Protein AF-A0A286D9I1-F1 (afdb_monomer_lite)

Sequence (236 aa):
MKTKLLLPTVLATSLLTAALSATAQDVAADGSANAAAEAFAEASAPTEQLAARYADLMGSTEAATALIQRLRSNAEDGAAMGYGEIDNALALTRSAIESGAATSADAALDTVLQLRSDGMGWGQVAQELGVSLGDAVSTAHGVGTAAQAGGNADATLSLAGQTGVGTVAAGSVGAGTAASVGVRAGADRNAGANVNTRVDARIDAGLRGSVPDRPAGLSAPQLPQRLPLLSRPGRP

Radius of gyration: 29.61 Å; chains: 1; bounding box: 66×89×62 Å

Foldseek 3Di:
DDDDDDDDDDDDDDDDDDDDPPDPPPDDPPCPVVVVVVVVVVVVVLLQLQLLLCQVQQVGSVSSSVVLVCQQPVPPPDHRDDSVRVLLLQLQLVVLVVVVVDVGSVRSSVQLVVVVVVVDDSCVSCVVSVHGSVCSSVVSVVSSVVVVVVVVVVVPPPPDPDDDDDDDDPDDDDDDDDPDDDDPPPDDPDDDDPPDDDDPPPPPPPDPDPDPPDPPDPDDPPDPPDDPPDPDDDDD

Secondary structure (DSSP, 8-state):
-----PPP--------------------TTSHHHHHHHHHHHHHHHHHHHHHHHHHHHSSHHHHHHHHHHHHH--TTS-PPPHHHHHHHHHHHHHHHHTTS-SSHHHHHHHHHHHHHTT--HHHHHHHTT--HHHHHHHHHHHHHHHHHHTTSGGG-------------------SS------------SS--------------------PPPPTT-PPP-PPPPPPP-PPPPP-

Organism: NCBI:txid1073196

Structure (mmCIF, N/CA/C/O backbone):
data_AF-A0A286D9I1-F1
#
_entry.id   AF-A0A286D9I1-F1
#
loop_
_atom_site.group_PDB
_atom_site.id
_atom_site.type_symbol
_atom_site.label_atom_id
_atom_site.label_alt_id
_atom_site.label_comp_id
_atom_site.label_asym_id
_atom_site.label_entity_id
_atom_site.label_seq_id
_atom_site.pdbx_PDB_ins_code
_atom_site.Cartn_x
_atom_site.Cartn_y
_atom_site.Cartn_z
_atom_site.occupancy
_atom_site.B_iso_or_equiv
_atom_site.auth_seq_id
_atom_site.auth_comp_id
_atom_site.auth_asym_id
_atom_site.auth_atom_id
_atom_site.pdbx_PDB_model_num
ATOM 1 N N . MET A 1 1 ? -4.637 -34.386 30.542 1.00 45.00 1 MET A N 1
ATOM 2 C CA . MET A 1 1 ? -4.094 -35.406 29.618 1.00 45.00 1 MET A CA 1
ATOM 3 C C . MET A 1 1 ? -5.166 -35.759 28.596 1.00 45.00 1 MET A C 1
ATOM 5 O O . MET A 1 1 ? -6.093 -36.475 28.945 1.00 45.00 1 MET A O 1
ATOM 9 N N . LYS A 1 2 ? -5.119 -35.191 27.386 1.00 37.28 2 LYS A N 1
ATOM 10 C CA . LYS A 1 2 ? -6.047 -35.517 26.292 1.00 37.28 2 LYS A CA 1
ATOM 11 C C . LYS A 1 2 ? -5.271 -35.598 24.980 1.00 37.28 2 LYS A C 1
ATOM 13 O O . LYS A 1 2 ? -4.313 -34.863 24.768 1.00 37.28 2 LYS A O 1
ATOM 18 N N . THR A 1 3 ? -5.641 -36.606 24.213 1.00 45.84 3 THR A N 1
ATOM 19 C CA . THR A 1 3 ? -4.856 -37.364 23.243 1.00 45.84 3 THR A CA 1
ATOM 20 C C . THR A 1 3 ? -4.762 -36.673 21.887 1.00 45.84 3 THR A C 1
ATOM 22 O O . THR A 1 3 ? -5.742 -36.145 21.373 1.00 45.84 3 THR A O 1
ATOM 25 N N . LYS A 1 4 ? -3.557 -36.718 21.309 1.00 48.88 4 LYS A N 1
ATOM 26 C CA . LYS A 1 4 ? -3.233 -36.296 19.944 1.00 48.88 4 LYS A CA 1
ATOM 27 C C . LYS A 1 4 ? -3.978 -37.189 18.942 1.00 48.88 4 LYS A C 1
ATOM 29 O O . LYS A 1 4 ? -3.794 -38.404 18.974 1.00 48.88 4 LYS A O 1
ATOM 34 N N . LEU A 1 5 ? -4.790 -36.596 18.065 1.00 51.16 5 LEU A N 1
ATOM 35 C CA . LEU A 1 5 ? -5.321 -37.265 16.876 1.00 51.16 5 LEU A CA 1
ATOM 36 C C . LEU A 1 5 ? -4.309 -37.082 15.737 1.00 51.16 5 LEU A C 1
ATOM 38 O O . LEU A 1 5 ? -4.071 -35.966 15.285 1.00 51.16 5 LEU A O 1
ATOM 42 N N . LEU A 1 6 ? -3.688 -38.183 15.322 1.00 56.31 6 LEU A N 1
ATOM 43 C CA . LEU A 1 6 ? -2.840 -38.284 14.136 1.00 56.31 6 LEU A CA 1
ATOM 44 C C . LEU A 1 6 ? -3.752 -38.489 12.918 1.00 56.31 6 LEU A C 1
ATOM 46 O O . LEU A 1 6 ? -4.475 -39.483 12.871 1.00 56.31 6 LEU A O 1
ATOM 50 N N . LEU A 1 7 ? -3.726 -37.568 11.952 1.00 50.97 7 LEU A N 1
ATOM 51 C CA . LEU A 1 7 ? -4.364 -37.761 10.647 1.00 50.97 7 LEU A CA 1
ATOM 52 C C . LEU A 1 7 ? -3.305 -38.211 9.620 1.00 50.97 7 LEU A C 1
ATOM 54 O O . LEU A 1 7 ? -2.224 -37.620 9.586 1.00 50.97 7 LEU A O 1
ATOM 58 N N . PRO A 1 8 ? -3.580 -39.240 8.798 1.00 57.69 8 PRO A N 1
ATOM 59 C CA . PRO A 1 8 ? -2.628 -39.766 7.829 1.00 57.69 8 PRO A CA 1
ATOM 60 C C . PRO A 1 8 ? -2.592 -38.919 6.550 1.00 57.69 8 PRO A C 1
ATOM 62 O O . PRO A 1 8 ? -3.587 -38.784 5.839 1.00 57.69 8 PRO A O 1
ATOM 65 N N . THR A 1 9 ? -1.410 -38.392 6.245 1.00 51.78 9 THR A N 1
ATOM 66 C CA . THR A 1 9 ? -1.049 -37.758 4.974 1.00 51.78 9 THR A CA 1
ATOM 67 C C . THR A 1 9 ? -1.039 -38.807 3.861 1.00 51.78 9 THR A C 1
ATOM 69 O O . THR A 1 9 ? -0.155 -39.662 3.814 1.00 51.78 9 THR A O 1
ATOM 72 N N . VAL A 1 10 ? -2.017 -38.759 2.955 1.00 55.94 10 VAL A N 1
ATOM 73 C CA . VAL A 1 10 ? -2.001 -39.558 1.723 1.00 55.94 10 VAL A CA 1
ATOM 74 C C . VAL A 1 10 ? -1.253 -38.767 0.653 1.00 55.94 10 VAL A C 1
ATOM 76 O O . VAL A 1 10 ? -1.757 -37.789 0.108 1.00 55.94 10 VAL A O 1
ATOM 79 N N . LEU A 1 11 ? -0.019 -39.198 0.397 1.00 49.72 11 LEU A N 1
ATOM 80 C CA . LEU A 1 11 ? 0.865 -38.725 -0.663 1.00 49.72 11 LEU A CA 1
ATOM 81 C C . LEU A 1 11 ? 0.351 -39.268 -2.012 1.00 49.72 11 LEU A C 1
ATOM 83 O O . LEU A 1 11 ? 0.484 -40.458 -2.291 1.00 49.72 11 LEU A O 1
ATOM 87 N N . ALA A 1 12 ? -0.266 -38.425 -2.839 1.00 52.88 12 ALA A N 1
ATOM 88 C CA . ALA A 1 12 ? -0.653 -38.781 -4.204 1.00 52.88 12 ALA A CA 1
ATOM 89 C C . ALA A 1 12 ? 0.377 -38.214 -5.192 1.00 52.88 12 ALA A C 1
ATOM 91 O O . ALA A 1 12 ? 0.240 -37.107 -5.706 1.00 52.88 12 ALA A O 1
ATOM 92 N N . THR A 1 13 ? 1.440 -38.982 -5.425 1.00 45.25 13 THR A N 1
ATOM 93 C CA . THR A 1 13 ? 2.497 -38.686 -6.398 1.00 45.25 13 THR A CA 1
ATOM 94 C C . THR A 1 13 ? 2.029 -39.083 -7.798 1.00 45.25 13 THR A C 1
ATOM 96 O O . THR A 1 13 ? 2.270 -40.200 -8.254 1.00 45.25 13 THR A O 1
ATOM 99 N N . SER A 1 14 ? 1.336 -38.194 -8.503 1.00 57.09 14 SER A N 1
ATOM 100 C CA . SER A 1 14 ? 1.050 -38.385 -9.927 1.00 57.09 14 SER A CA 1
ATOM 101 C C . SER A 1 14 ? 2.237 -37.911 -10.769 1.00 57.09 14 SER A C 1
ATOM 103 O O . SER A 1 14 ? 2.365 -36.727 -11.077 1.00 57.09 14 SER A O 1
ATOM 105 N N . LEU A 1 15 ? 3.101 -38.864 -11.142 1.00 52.03 15 LEU A N 1
ATOM 106 C CA . LEU A 1 15 ? 3.995 -38.761 -12.296 1.00 52.03 15 LEU A CA 1
ATOM 107 C C . LEU A 1 15 ? 3.134 -38.561 -13.552 1.00 52.03 15 LEU A C 1
ATOM 109 O O . LEU A 1 15 ? 2.456 -39.493 -13.983 1.00 52.03 15 LEU A O 1
ATOM 113 N N . LEU A 1 16 ? 3.190 -37.377 -14.161 1.00 52.91 16 LEU A N 1
ATOM 114 C CA . LEU A 1 16 ? 2.736 -37.188 -15.535 1.00 52.91 16 LEU A CA 1
ATOM 115 C C . LEU A 1 16 ? 3.932 -36.805 -16.404 1.00 52.91 16 LEU A C 1
ATOM 117 O O . LEU A 1 16 ? 4.349 -35.654 -16.493 1.00 52.91 16 LEU A O 1
ATOM 121 N N . THR A 1 17 ? 4.504 -37.839 -17.007 1.00 52.31 17 THR A N 1
ATOM 122 C CA . THR A 1 17 ? 5.496 -37.786 -18.074 1.00 52.31 17 THR A CA 1
ATOM 123 C C . THR A 1 17 ? 4.775 -37.440 -19.378 1.00 52.31 17 THR A C 1
ATOM 125 O O . THR A 1 17 ? 3.992 -38.249 -19.870 1.00 52.31 17 THR A O 1
ATOM 128 N N . ALA A 1 18 ? 5.032 -36.266 -19.957 1.00 45.16 18 ALA A N 1
ATOM 129 C CA . ALA A 1 18 ? 4.575 -35.942 -21.306 1.00 45.16 18 ALA A CA 1
ATOM 130 C C . ALA A 1 18 ? 5.638 -35.145 -22.079 1.00 45.16 18 ALA A C 1
ATOM 132 O O . ALA A 1 18 ? 5.933 -34.001 -21.756 1.00 45.16 18 ALA A O 1
ATOM 133 N N . ALA A 1 19 ? 6.185 -35.831 -23.088 1.00 44.62 19 ALA A N 1
ATOM 134 C CA . ALA A 1 19 ? 6.757 -35.357 -24.348 1.00 44.62 19 ALA A CA 1
ATOM 135 C C . ALA A 1 19 ? 7.718 -34.150 -24.331 1.00 44.62 19 ALA A C 1
ATOM 137 O O . ALA A 1 19 ? 7.320 -32.989 -24.300 1.00 44.62 19 ALA A O 1
ATOM 138 N N . LEU A 1 20 ? 9.004 -34.467 -24.519 1.00 45.03 20 LEU A N 1
ATOM 139 C CA . LEU A 1 20 ? 10.021 -33.546 -25.012 1.00 45.03 20 LEU A CA 1
ATOM 140 C C . LEU A 1 20 ? 9.643 -33.060 -26.422 1.00 45.03 20 LEU A C 1
ATOM 142 O O . LEU A 1 20 ? 9.779 -33.800 -27.397 1.00 45.03 20 LEU A O 1
ATOM 146 N N . SER A 1 21 ? 9.251 -31.796 -26.544 1.00 54.88 21 SER A N 1
ATOM 147 C CA . SER A 1 21 ? 9.388 -31.065 -27.802 1.00 54.88 21 SER A CA 1
ATOM 148 C C . SER A 1 21 ? 10.858 -30.690 -27.961 1.00 54.88 21 SER A C 1
ATOM 150 O O . SER A 1 21 ? 11.323 -29.696 -27.411 1.00 54.88 21 SER A O 1
ATOM 152 N N . ALA A 1 22 ? 11.608 -31.520 -28.686 1.00 47.19 22 ALA A N 1
ATOM 153 C CA . ALA A 1 22 ? 12.954 -31.198 -29.135 1.00 47.19 22 ALA A CA 1
ATOM 154 C C . ALA A 1 22 ? 12.880 -30.108 -30.218 1.00 47.19 22 ALA A C 1
ATOM 156 O O . ALA A 1 22 ? 12.895 -30.394 -31.413 1.00 47.19 22 ALA A O 1
ATOM 157 N N . THR A 1 23 ? 12.776 -28.845 -29.809 1.00 57.72 23 THR A N 1
ATOM 158 C CA . THR A 1 23 ? 13.127 -27.726 -30.682 1.00 57.72 23 THR A CA 1
ATOM 159 C C . THR A 1 23 ? 14.642 -27.600 -30.676 1.00 57.72 23 THR A C 1
ATOM 161 O O . THR A 1 23 ? 15.233 -27.103 -29.719 1.00 57.72 23 THR A O 1
ATOM 164 N N . ALA A 1 24 ? 15.275 -28.072 -31.747 1.00 51.09 24 ALA A N 1
ATOM 165 C CA . ALA A 1 24 ? 16.640 -27.704 -32.084 1.00 51.09 24 ALA A CA 1
ATOM 166 C C . ALA A 1 24 ? 16.682 -26.192 -32.377 1.00 51.09 24 ALA A C 1
ATOM 168 O O . ALA A 1 24 ? 16.504 -25.761 -33.513 1.00 51.09 24 ALA A O 1
ATOM 169 N N . GLN A 1 25 ? 16.855 -25.380 -31.333 1.00 47.97 25 GLN A N 1
ATOM 170 C CA . GLN A 1 25 ? 17.326 -24.005 -31.452 1.00 47.97 25 GLN A CA 1
ATOM 171 C C . GLN A 1 25 ? 18.853 -24.045 -31.448 1.00 47.97 25 GLN A C 1
ATOM 173 O O . GLN A 1 25 ? 19.494 -23.893 -30.413 1.00 47.97 25 GLN A O 1
ATOM 178 N N . ASP A 1 26 ? 19.425 -24.268 -32.627 1.00 50.69 26 ASP A N 1
ATOM 179 C CA . ASP A 1 26 ? 20.784 -23.826 -32.931 1.00 50.69 26 ASP A CA 1
ATOM 180 C C . ASP A 1 26 ? 20.728 -22.298 -33.091 1.00 50.69 26 ASP A C 1
ATOM 182 O O . ASP A 1 26 ? 20.560 -21.757 -34.184 1.00 50.69 26 ASP A O 1
ATOM 186 N N . VAL A 1 27 ? 20.681 -21.601 -31.955 1.00 51.50 27 VAL A N 1
ATOM 187 C CA . VAL A 1 27 ? 20.703 -20.141 -31.881 1.00 51.50 27 VAL A CA 1
ATOM 188 C C . VAL A 1 27 ? 21.990 -19.765 -31.174 1.00 51.50 27 VAL A C 1
ATOM 190 O O . VAL A 1 27 ? 22.214 -20.130 -30.022 1.00 51.50 27 VAL A O 1
ATOM 193 N N . ALA A 1 28 ? 22.832 -19.051 -31.914 1.00 53.47 28 ALA A N 1
ATOM 194 C CA . ALA A 1 28 ? 24.092 -18.467 -31.494 1.00 53.47 28 ALA A CA 1
ATOM 195 C C . ALA A 1 28 ? 24.096 -18.026 -30.017 1.00 53.47 28 ALA A C 1
ATOM 197 O O . ALA A 1 28 ? 23.291 -17.198 -29.586 1.00 53.47 28 ALA A O 1
ATOM 198 N N . ALA A 1 29 ? 25.055 -18.561 -29.260 1.00 54.84 29 ALA A N 1
ATOM 199 C CA . ALA A 1 29 ? 25.220 -18.362 -27.822 1.00 54.84 29 ALA A CA 1
ATOM 200 C C . ALA A 1 29 ? 25.533 -16.909 -27.390 1.00 54.84 29 ALA A C 1
ATOM 202 O O . ALA A 1 29 ? 25.576 -16.637 -26.193 1.00 54.84 29 ALA A O 1
ATOM 203 N N . ASP A 1 30 ? 25.684 -15.963 -28.323 1.00 58.34 30 ASP A N 1
ATOM 204 C CA . ASP A 1 30 ? 25.967 -14.552 -28.017 1.00 58.34 30 ASP A CA 1
ATOM 205 C C . ASP A 1 30 ? 24.715 -13.702 -27.711 1.00 58.34 30 ASP A C 1
ATOM 207 O O . ASP A 1 30 ? 24.832 -12.584 -27.214 1.00 58.34 30 ASP A O 1
ATOM 211 N N . GLY A 1 31 ? 23.497 -14.213 -27.944 1.00 55.69 31 GLY A N 1
ATOM 212 C CA . GLY A 1 31 ? 22.251 -13.463 -27.692 1.00 55.69 31 GLY A CA 1
ATOM 213 C C . GLY A 1 31 ? 21.655 -13.611 -26.283 1.00 55.69 31 GLY A C 1
ATOM 214 O O . GLY A 1 31 ? 20.799 -12.821 -25.884 1.00 55.69 31 GLY A O 1
ATOM 215 N N . SER A 1 32 ? 22.082 -14.614 -25.508 1.00 57.62 32 SER A N 1
ATOM 216 C CA . SER A 1 32 ? 21.379 -15.017 -24.277 1.00 57.62 32 SER A CA 1
ATOM 217 C C . SER A 1 32 ? 21.631 -14.103 -23.073 1.00 57.62 32 SER A C 1
ATOM 219 O O . SER A 1 32 ? 20.787 -14.034 -22.182 1.00 57.62 32 SER A O 1
ATOM 221 N N . ALA A 1 33 ? 22.765 -13.400 -23.024 1.00 59.44 33 ALA A N 1
ATOM 222 C CA . ALA A 1 33 ? 23.059 -12.467 -21.934 1.00 59.44 33 ALA A CA 1
ATOM 223 C C . ALA A 1 33 ? 22.251 -11.163 -22.058 1.00 59.44 33 ALA A C 1
ATOM 225 O O . ALA A 1 33 ? 21.850 -10.586 -21.048 1.00 59.44 33 ALA A O 1
ATOM 226 N N . ASN A 1 34 ? 21.960 -10.731 -23.291 1.00 63.62 34 ASN A N 1
ATOM 227 C CA . ASN A 1 34 ? 21.262 -9.471 -23.540 1.00 63.62 34 ASN A CA 1
ATOM 228 C C . ASN A 1 34 ? 19.753 -9.582 -23.260 1.00 63.62 34 ASN A C 1
ATOM 230 O O . ASN A 1 34 ? 19.179 -8.691 -22.645 1.00 63.62 34 ASN A O 1
ATOM 234 N N . ALA A 1 35 ? 19.132 -10.719 -23.599 1.00 62.78 35 ALA A N 1
ATOM 235 C CA . ALA A 1 35 ? 17.714 -10.962 -23.315 1.00 62.78 35 ALA A CA 1
ATOM 236 C C . ALA A 1 35 ? 17.409 -11.048 -21.807 1.00 62.78 35 ALA A C 1
ATOM 238 O O . ALA A 1 35 ? 16.367 -10.583 -21.351 1.00 62.78 35 ALA A O 1
ATOM 239 N N . ALA A 1 36 ? 18.327 -11.612 -21.013 1.00 61.12 36 ALA A N 1
ATOM 240 C CA . ALA A 1 36 ? 18.192 -11.608 -19.560 1.00 61.12 36 ALA A CA 1
ATOM 241 C C . ALA A 1 36 ? 18.290 -10.177 -19.008 1.00 61.12 36 ALA A C 1
ATOM 243 O O . ALA A 1 36 ? 17.444 -9.776 -18.214 1.00 61.12 36 ALA A O 1
ATOM 244 N N . ALA A 1 37 ? 19.273 -9.390 -19.459 1.00 58.72 37 ALA A N 1
ATOM 245 C CA . ALA A 1 37 ? 19.438 -8.001 -19.036 1.00 58.72 37 ALA A CA 1
ATOM 246 C C . ALA A 1 37 ? 18.223 -7.120 -19.392 1.00 58.72 37 ALA A C 1
ATOM 248 O O . ALA A 1 37 ? 17.776 -6.348 -18.545 1.00 58.72 37 ALA A O 1
ATOM 249 N N . GLU A 1 38 ? 17.642 -7.279 -20.586 1.00 59.28 38 GLU A N 1
ATOM 250 C CA . GLU A 1 38 ? 16.412 -6.577 -20.986 1.00 59.28 38 GLU A CA 1
ATOM 251 C C . GLU A 1 38 ? 15.200 -6.998 -20.141 1.00 59.28 38 GLU A C 1
ATOM 253 O O . GLU A 1 38 ? 14.465 -6.137 -19.659 1.00 59.28 38 GLU A O 1
ATOM 258 N N . ALA A 1 39 ? 15.029 -8.294 -19.860 1.00 60.44 39 ALA A N 1
ATOM 259 C CA . ALA A 1 39 ? 13.954 -8.774 -18.990 1.00 60.44 39 ALA A CA 1
ATOM 260 C C . ALA A 1 39 ? 14.095 -8.262 -17.542 1.00 60.44 39 ALA A C 1
ATOM 262 O O . ALA A 1 39 ? 13.101 -7.941 -16.887 1.00 60.44 39 ALA A O 1
ATOM 263 N N . PHE A 1 40 ? 15.326 -8.146 -17.034 1.00 57.56 40 PHE A N 1
ATOM 264 C CA . PHE A 1 40 ? 15.586 -7.518 -15.739 1.00 57.56 40 PHE A CA 1
ATOM 265 C C . PHE A 1 40 ? 15.314 -6.011 -15.773 1.00 57.56 40 PHE A C 1
ATOM 267 O O . PHE A 1 40 ? 14.757 -5.494 -14.806 1.00 57.56 40 PHE A O 1
ATOM 274 N N . ALA A 1 41 ? 15.634 -5.308 -16.862 1.00 59.28 41 ALA A N 1
ATOM 275 C CA . ALA A 1 41 ? 15.352 -3.879 -17.005 1.00 59.28 41 ALA A CA 1
ATOM 276 C C . ALA A 1 41 ? 13.839 -3.590 -17.028 1.00 59.28 41 ALA A C 1
ATOM 278 O O . ALA A 1 41 ? 13.365 -2.742 -16.268 1.00 59.28 41 ALA A O 1
ATOM 279 N N . GLU A 1 42 ? 13.056 -4.354 -17.796 1.00 59.78 42 GLU A N 1
ATOM 280 C CA . GLU A 1 42 ? 11.589 -4.242 -17.799 1.00 59.78 42 GLU A CA 1
ATOM 281 C C . GLU A 1 42 ? 10.972 -4.610 -16.447 1.00 59.78 42 GLU A C 1
ATOM 283 O O . GLU A 1 42 ? 10.015 -3.972 -16.015 1.00 59.78 42 GLU A O 1
ATOM 288 N N . ALA A 1 43 ? 11.529 -5.594 -15.734 1.00 61.44 43 ALA A N 1
ATOM 289 C CA . ALA A 1 43 ? 11.074 -5.945 -14.392 1.00 61.44 43 ALA A CA 1
ATOM 290 C C . ALA A 1 43 ? 11.497 -4.925 -13.320 1.00 61.44 43 ALA A C 1
ATOM 292 O O . ALA A 1 43 ? 10.884 -4.901 -12.250 1.00 61.44 43 ALA A O 1
ATOM 293 N N . SER A 1 44 ? 12.508 -4.095 -13.580 1.00 63.69 44 SER A N 1
ATOM 294 C CA . SER A 1 44 ? 12.988 -3.053 -12.658 1.00 63.69 44 SER A CA 1
ATOM 295 C C . SER A 1 44 ? 12.116 -1.799 -12.712 1.00 63.69 44 SER A C 1
ATOM 297 O O . SER A 1 44 ? 11.784 -1.243 -11.665 1.00 63.69 44 SER A O 1
ATOM 299 N N . ALA A 1 45 ? 11.633 -1.430 -13.903 1.00 73.38 45 ALA A N 1
ATOM 300 C CA . ALA A 1 45 ? 10.717 -0.306 -14.106 1.00 73.38 45 ALA A CA 1
ATOM 301 C C . ALA A 1 45 ? 9.488 -0.289 -13.158 1.00 73.38 45 ALA A C 1
ATOM 303 O O . ALA A 1 45 ? 9.214 0.755 -12.563 1.00 73.38 45 ALA A O 1
ATOM 304 N N . PRO A 1 46 ? 8.756 -1.401 -12.927 1.00 87.00 46 PRO A N 1
ATOM 305 C CA . PRO A 1 46 ? 7.637 -1.413 -11.985 1.00 87.00 46 PRO A CA 1
ATOM 306 C C . PRO A 1 46 ? 8.072 -1.308 -10.516 1.00 87.00 46 PRO A C 1
ATOM 308 O O . PRO A 1 46 ? 7.302 -0.798 -9.706 1.00 87.00 46 PRO A O 1
ATOM 311 N N . THR A 1 47 ? 9.288 -1.740 -10.153 1.00 93.12 47 THR A N 1
ATOM 312 C CA . THR A 1 47 ? 9.785 -1.574 -8.773 1.00 93.12 47 THR A CA 1
ATOM 313 C C . THR A 1 47 ? 10.039 -0.106 -8.474 1.00 93.12 47 THR A C 1
ATOM 315 O O . THR A 1 47 ? 9.576 0.385 -7.451 1.00 93.12 47 THR A O 1
ATOM 318 N N . GLU A 1 48 ? 10.723 0.606 -9.370 1.00 92.69 48 GLU A N 1
ATOM 319 C CA . GLU A 1 48 ? 11.029 2.030 -9.194 1.00 92.69 48 GLU A CA 1
ATOM 320 C C . GLU A 1 48 ? 9.754 2.879 -9.127 1.00 92.69 48 GLU A C 1
ATOM 322 O O . GLU A 1 48 ? 9.626 3.744 -8.261 1.00 92.69 48 GLU A O 1
ATOM 327 N N . GLN A 1 49 ? 8.767 2.586 -9.983 1.00 93.06 49 GLN A N 1
ATOM 328 C CA . GLN A 1 49 ? 7.476 3.281 -9.977 1.00 93.06 49 GLN A CA 1
ATOM 329 C C . GLN A 1 49 ? 6.705 3.076 -8.668 1.00 93.06 49 GLN A C 1
ATOM 331 O O . GLN A 1 49 ? 6.163 4.035 -8.113 1.00 93.06 49 GLN A O 1
ATOM 336 N N . LEU A 1 50 ? 6.661 1.842 -8.157 1.00 94.75 50 LEU A N 1
ATOM 337 C CA . LEU A 1 50 ? 6.033 1.553 -6.868 1.00 94.75 50 LEU A CA 1
ATOM 338 C C . LEU A 1 50 ? 6.817 2.193 -5.718 1.00 94.75 50 LEU A C 1
ATOM 340 O O . LEU A 1 50 ? 6.220 2.830 -4.854 1.00 94.75 50 LEU A O 1
ATOM 344 N N . ALA A 1 51 ? 8.145 2.085 -5.723 1.00 96.06 51 ALA A N 1
ATOM 345 C CA . ALA A 1 51 ? 8.993 2.653 -4.683 1.00 96.06 51 ALA A CA 1
ATOM 346 C C . ALA A 1 51 ? 8.821 4.172 -4.579 1.00 96.06 51 ALA A C 1
ATOM 348 O O . ALA A 1 51 ? 8.633 4.681 -3.479 1.00 96.06 51 ALA A O 1
ATOM 349 N N . ALA A 1 52 ? 8.792 4.885 -5.708 1.00 94.31 52 ALA A N 1
ATOM 350 C CA . ALA A 1 52 ? 8.541 6.323 -5.732 1.00 94.31 52 ALA A CA 1
ATOM 351 C C . ALA A 1 52 ? 7.153 6.678 -5.170 1.00 94.31 52 ALA A C 1
ATOM 353 O O . ALA A 1 52 ? 7.019 7.601 -4.371 1.00 94.31 52 ALA A O 1
ATOM 354 N N . ARG A 1 53 ? 6.111 5.918 -5.530 1.00 94.69 53 ARG A N 1
ATOM 355 C CA . ARG A 1 53 ? 4.730 6.144 -5.061 1.00 94.69 53 ARG A CA 1
ATOM 356 C C . ARG A 1 53 ? 4.559 5.930 -3.553 1.00 94.69 53 ARG A C 1
ATOM 358 O O . ARG A 1 53 ? 3.728 6.587 -2.913 1.00 94.69 53 ARG A O 1
ATOM 365 N N . TYR A 1 54 ? 5.308 4.987 -2.992 1.00 95.69 54 TYR A N 1
ATOM 366 C CA . TYR A 1 54 ? 5.235 4.610 -1.582 1.00 95.69 54 TYR A CA 1
ATOM 367 C C . TYR A 1 54 ? 6.413 5.131 -0.750 1.00 95.69 54 TYR A C 1
ATOM 369 O O . TYR A 1 54 ? 6.501 4.805 0.432 1.00 95.69 54 TYR A O 1
ATOM 377 N N . ALA A 1 55 ? 7.265 5.993 -1.313 1.00 96.06 55 ALA A N 1
ATOM 378 C CA . ALA A 1 55 ? 8.384 6.608 -0.605 1.00 96.06 55 ALA A CA 1
ATOM 379 C C . ALA A 1 55 ? 7.910 7.375 0.636 1.00 96.06 55 ALA A C 1
ATOM 381 O O . ALA A 1 55 ? 8.438 7.155 1.720 1.00 96.06 55 ALA A O 1
ATOM 382 N N . ASP A 1 56 ? 6.845 8.172 0.515 1.00 94.25 56 ASP A N 1
ATOM 383 C CA . ASP A 1 56 ? 6.278 8.924 1.646 1.00 94.25 56 ASP A CA 1
ATOM 384 C C . ASP A 1 56 ? 5.737 8.011 2.751 1.00 94.25 56 ASP A C 1
ATOM 386 O O . ASP A 1 56 ? 5.826 8.332 3.933 1.00 94.25 56 ASP A O 1
ATOM 390 N N . LEU A 1 57 ? 5.187 6.851 2.370 1.00 95.12 57 LEU A N 1
ATOM 391 C CA . LEU A 1 57 ? 4.670 5.870 3.326 1.00 95.12 57 LEU A CA 1
ATOM 392 C C . LEU A 1 57 ? 5.813 5.218 4.117 1.00 95.12 57 LEU A C 1
ATOM 394 O O . LEU A 1 57 ? 5.664 4.951 5.305 1.00 95.12 57 LEU A O 1
ATOM 398 N N . MET A 1 58 ? 6.941 4.967 3.449 1.00 95.75 58 MET A N 1
ATOM 399 C CA . MET A 1 58 ? 8.097 4.260 4.009 1.00 95.75 58 MET A CA 1
ATOM 400 C C . MET A 1 58 ? 9.196 5.193 4.529 1.00 95.75 58 MET A C 1
ATOM 402 O O . MET A 1 58 ? 10.204 4.728 5.053 1.00 95.75 58 MET A O 1
ATOM 406 N N . GLY A 1 59 ? 9.023 6.505 4.373 1.00 95.88 59 GLY A N 1
ATOM 407 C CA . GLY A 1 59 ? 9.997 7.536 4.723 1.00 95.88 59 GLY A CA 1
ATOM 408 C C . GLY A 1 59 ? 11.116 7.749 3.695 1.00 95.88 59 GLY A C 1
ATOM 409 O O . GLY A 1 59 ? 11.767 8.791 3.742 1.00 95.88 59 GLY A O 1
ATOM 410 N N . SER A 1 60 ? 11.353 6.812 2.768 1.00 96.44 60 SER A N 1
ATOM 411 C CA . SER A 1 60 ? 12.249 7.011 1.621 1.00 96.44 60 SER A CA 1
ATOM 412 C C . SER A 1 60 ? 11.988 6.023 0.478 1.00 96.44 60 SER A C 1
ATOM 414 O O . SER A 1 60 ? 11.373 4.966 0.663 1.00 96.44 60 SER A O 1
ATOM 416 N N . THR A 1 61 ? 12.504 6.345 -0.712 1.00 95.88 61 THR A N 1
ATOM 417 C CA . THR A 1 61 ? 12.451 5.473 -1.897 1.00 95.88 61 THR A CA 1
ATOM 418 C C . THR A 1 61 ? 13.238 4.175 -1.685 1.00 95.88 61 THR A C 1
ATOM 420 O O . THR A 1 61 ? 12.803 3.107 -2.116 1.00 95.88 61 THR A O 1
ATOM 423 N N . GLU A 1 62 ? 14.374 4.225 -0.989 1.00 96.81 62 GLU A N 1
ATOM 424 C CA . GLU A 1 62 ? 15.204 3.055 -0.671 1.00 96.81 62 GLU A CA 1
ATOM 425 C C . GLU A 1 62 ? 14.478 2.105 0.284 1.00 96.81 62 GLU A C 1
ATOM 427 O O . GLU A 1 62 ? 14.468 0.894 0.056 1.00 96.81 62 GLU A O 1
ATOM 432 N N . ALA A 1 63 ? 13.817 2.644 1.314 1.00 96.62 63 ALA A N 1
ATOM 433 C CA . ALA A 1 63 ? 13.014 1.856 2.245 1.00 96.62 63 ALA A CA 1
ATOM 434 C C . ALA A 1 63 ? 11.826 1.187 1.535 1.00 96.62 63 ALA A C 1
ATOM 436 O O . ALA A 1 63 ? 11.582 -0.007 1.725 1.00 96.62 63 ALA A O 1
ATOM 437 N N . ALA A 1 64 ? 11.135 1.919 0.654 1.00 96.94 64 ALA A N 1
ATOM 438 C CA . ALA A 1 64 ? 10.064 1.362 -0.170 1.00 96.94 64 ALA A CA 1
ATOM 439 C C . ALA A 1 64 ? 10.570 0.268 -1.123 1.00 96.94 64 ALA A C 1
ATOM 441 O O . ALA A 1 64 ? 9.956 -0.793 -1.228 1.00 96.94 64 ALA A O 1
ATOM 442 N N . THR A 1 65 ? 11.726 0.476 -1.757 1.00 96.88 65 THR A N 1
ATOM 443 C CA . THR A 1 65 ? 12.361 -0.519 -2.634 1.00 96.88 65 THR A CA 1
ATOM 444 C C . THR A 1 65 ? 12.700 -1.798 -1.872 1.00 96.88 65 THR A C 1
ATOM 446 O O . THR A 1 65 ? 12.356 -2.893 -2.321 1.00 96.88 65 THR A O 1
ATOM 449 N N . ALA A 1 66 ? 13.328 -1.674 -0.699 1.00 96.50 66 ALA A N 1
ATOM 450 C CA . ALA A 1 66 ? 13.672 -2.813 0.147 1.00 96.50 66 ALA A CA 1
ATOM 451 C C . ALA A 1 66 ? 12.422 -3.593 0.583 1.00 96.50 66 ALA A C 1
ATOM 453 O O . ALA A 1 66 ? 12.420 -4.825 0.561 1.00 96.50 66 ALA A O 1
ATOM 454 N N . LEU A 1 67 ? 11.335 -2.889 0.913 1.00 96.31 67 LEU A N 1
ATOM 455 C CA . LEU A 1 67 ? 10.064 -3.516 1.255 1.00 96.31 67 LEU A CA 1
ATOM 456 C C . LEU A 1 67 ? 9.463 -4.292 0.077 1.00 96.31 67 LEU A C 1
ATOM 458 O O . LEU A 1 67 ? 9.072 -5.444 0.249 1.00 96.31 67 LEU A O 1
ATOM 462 N N . ILE A 1 68 ? 9.399 -3.692 -1.113 1.00 95.94 68 ILE A N 1
ATOM 463 C CA . ILE A 1 68 ? 8.858 -4.334 -2.322 1.00 95.94 68 ILE A CA 1
ATOM 464 C C . ILE A 1 68 ? 9.668 -5.586 -2.666 1.00 95.94 68 ILE A C 1
ATOM 466 O O . ILE A 1 68 ? 9.093 -6.640 -2.941 1.00 95.94 68 ILE A O 1
ATOM 470 N N . GLN A 1 69 ? 11.000 -5.499 -2.599 1.00 95.19 69 GLN A N 1
ATOM 471 C CA . GLN A 1 69 ? 11.876 -6.649 -2.814 1.00 95.19 69 GLN A CA 1
ATOM 472 C C . GLN A 1 69 ? 11.630 -7.742 -1.776 1.00 95.19 69 GLN A C 1
ATOM 474 O O . GLN A 1 69 ? 11.534 -8.906 -2.159 1.00 95.19 69 GLN A O 1
ATOM 479 N N . ARG A 1 70 ? 11.455 -7.378 -0.498 1.00 94.75 70 ARG A N 1
ATOM 480 C CA . ARG A 1 70 ? 11.087 -8.319 0.568 1.00 94.75 70 ARG A CA 1
ATOM 481 C C . ARG A 1 70 ? 9.752 -8.996 0.273 1.00 94.75 70 ARG A C 1
ATOM 483 O O . ARG A 1 70 ? 9.685 -10.210 0.330 1.00 94.75 70 ARG A O 1
ATOM 490 N N . LEU A 1 71 ? 8.701 -8.264 -0.089 1.00 94.44 71 LEU A N 1
ATOM 491 C CA . LEU A 1 71 ? 7.395 -8.861 -0.415 1.00 94.44 71 LEU A CA 1
ATOM 492 C C . LEU A 1 71 ? 7.462 -9.800 -1.625 1.00 94.44 71 LEU A C 1
ATOM 494 O O . LEU A 1 71 ? 6.754 -10.803 -1.685 1.00 94.44 71 LEU A O 1
ATOM 498 N N . ARG A 1 72 ? 8.336 -9.491 -2.584 1.00 93.38 72 ARG A N 1
ATOM 499 C CA . ARG A 1 72 ? 8.547 -10.321 -3.767 1.00 93.38 72 ARG A CA 1
ATOM 500 C C . ARG A 1 72 ? 9.364 -11.580 -3.466 1.00 93.38 72 ARG A C 1
ATOM 502 O O . ARG A 1 72 ? 9.106 -12.613 -4.073 1.00 93.38 72 ARG A O 1
ATOM 509 N N . SER A 1 73 ? 10.352 -11.503 -2.576 1.00 91.38 73 SER A N 1
ATOM 510 C CA . SER A 1 73 ? 11.244 -12.624 -2.255 1.00 91.38 73 SER A CA 1
ATOM 511 C C . SER A 1 73 ? 10.731 -13.517 -1.127 1.00 91.38 73 SER A C 1
ATOM 513 O O . SER A 1 73 ? 11.021 -14.709 -1.128 1.00 91.38 73 SER A O 1
ATOM 515 N N . ASN A 1 74 ? 9.953 -12.972 -0.189 1.00 82.56 74 ASN A N 1
ATOM 516 C CA . ASN A 1 74 ? 9.583 -13.627 1.068 1.00 82.56 74 ASN A CA 1
ATOM 517 C C . ASN A 1 74 ? 8.361 -14.555 0.948 1.00 82.56 74 ASN A C 1
ATOM 519 O O . ASN A 1 74 ? 7.530 -14.645 1.848 1.00 82.56 74 ASN A O 1
ATOM 523 N N . ALA A 1 75 ? 8.240 -15.248 -0.182 1.00 68.00 75 ALA A N 1
ATOM 524 C CA . ALA A 1 75 ? 7.230 -16.273 -0.392 1.00 68.00 75 ALA A CA 1
ATOM 525 C C . ALA A 1 75 ? 7.687 -17.598 0.227 1.00 68.00 75 ALA A C 1
ATOM 527 O O . ALA A 1 75 ? 7.964 -18.555 -0.495 1.00 68.00 75 ALA A O 1
ATOM 528 N N . GLU A 1 76 ? 7.788 -17.653 1.557 1.00 67.69 76 GLU A N 1
ATOM 529 C CA . GLU A 1 76 ? 8.202 -18.876 2.261 1.00 67.69 76 GLU A CA 1
ATOM 530 C C . GLU A 1 76 ? 7.244 -20.057 1.992 1.00 67.69 76 GLU A C 1
ATOM 532 O O . GLU A 1 76 ? 7.679 -21.205 2.013 1.00 67.69 76 GLU A O 1
ATOM 537 N N . ASP A 1 77 ? 5.994 -19.776 1.589 1.00 60.50 77 ASP A N 1
ATOM 538 C CA . ASP A 1 77 ? 4.946 -20.778 1.336 1.00 60.50 77 ASP A CA 1
ATOM 539 C C . ASP A 1 77 ? 4.381 -20.804 -0.108 1.00 60.50 77 ASP A C 1
ATOM 541 O O . ASP A 1 77 ? 3.328 -21.394 -0.358 1.00 60.50 77 ASP A O 1
ATOM 545 N N . GLY A 1 78 ? 5.088 -20.242 -1.102 1.00 62.69 78 GLY A N 1
ATOM 546 C CA . GLY A 1 78 ? 4.959 -20.765 -2.477 1.00 62.69 78 GLY A CA 1
ATOM 547 C C . GLY A 1 78 ? 4.356 -19.903 -3.595 1.00 62.69 78 GLY A C 1
ATOM 548 O O . GLY A 1 78 ? 4.039 -20.455 -4.647 1.00 62.69 78 GLY A O 1
ATOM 549 N N . ALA A 1 79 ? 4.278 -18.579 -3.478 1.00 80.31 79 ALA A N 1
ATOM 550 C CA . ALA A 1 79 ? 4.255 -17.716 -4.668 1.00 80.31 79 ALA A CA 1
ATOM 551 C C . ALA A 1 79 ? 4.764 -16.312 -4.337 1.00 80.31 79 ALA A C 1
ATOM 553 O O . ALA A 1 79 ? 4.213 -15.645 -3.464 1.00 80.31 79 ALA A O 1
ATOM 554 N N . ALA A 1 80 ? 5.805 -15.861 -5.043 1.00 89.94 80 ALA A N 1
ATOM 555 C CA . ALA A 1 80 ? 6.220 -14.461 -5.017 1.00 89.94 80 ALA A CA 1
ATOM 556 C C . ALA A 1 80 ? 5.018 -13.574 -5.363 1.00 89.94 80 ALA A C 1
ATOM 558 O O . ALA A 1 80 ? 4.388 -13.788 -6.403 1.00 89.94 80 ALA A 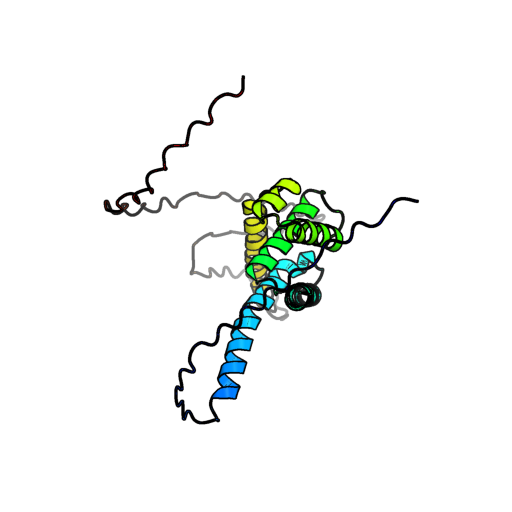O 1
ATOM 559 N N . MET A 1 81 ? 4.705 -12.589 -4.516 1.00 92.81 81 MET A N 1
ATOM 560 C CA . MET A 1 81 ? 3.604 -11.666 -4.792 1.00 92.81 81 MET A CA 1
ATOM 561 C C . MET A 1 81 ? 3.859 -10.916 -6.102 1.00 92.81 81 MET A C 1
ATOM 563 O O . MET A 1 81 ? 4.952 -10.388 -6.342 1.00 92.81 81 MET A O 1
ATOM 567 N N . GLY A 1 82 ? 2.837 -10.851 -6.955 1.00 93.31 82 GLY A N 1
ATOM 568 C CA . GLY A 1 82 ? 2.894 -10.048 -8.172 1.00 93.31 82 GLY A CA 1
ATOM 569 C C . GLY A 1 82 ? 2.937 -8.551 -7.851 1.00 93.31 82 GLY A C 1
ATOM 570 O O . GLY A 1 82 ? 2.436 -8.110 -6.821 1.00 93.31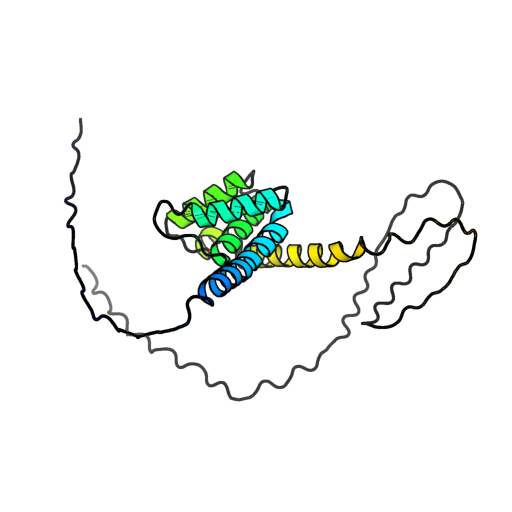 82 GLY A O 1
ATOM 571 N N . TYR A 1 83 ? 3.467 -7.727 -8.758 1.00 93.88 83 TYR A N 1
ATOM 572 C CA . TYR A 1 83 ? 3.519 -6.272 -8.544 1.00 93.88 83 TYR A CA 1
ATOM 573 C C . TYR A 1 83 ? 2.147 -5.632 -8.299 1.00 93.88 83 TYR A C 1
ATOM 575 O O . TYR A 1 83 ? 2.041 -4.733 -7.474 1.00 93.88 83 TYR A O 1
ATOM 583 N N . GLY A 1 84 ? 1.090 -6.117 -8.959 1.00 93.94 84 GLY A N 1
ATOM 584 C CA . GLY A 1 84 ? -0.274 -5.645 -8.697 1.00 93.94 84 GLY A CA 1
ATOM 585 C C . GLY A 1 84 ? -0.793 -6.037 -7.309 1.00 93.94 84 GLY A C 1
ATOM 586 O O . GLY A 1 84 ? -1.554 -5.294 -6.700 1.00 93.94 84 GLY A O 1
ATOM 587 N N . GLU A 1 85 ? -0.360 -7.181 -6.775 1.00 95.69 85 GLU A N 1
ATOM 588 C CA . GLU A 1 85 ? -0.676 -7.589 -5.401 1.00 95.69 85 GLU A CA 1
ATOM 589 C C . GLU A 1 85 ? 0.085 -6.738 -4.383 1.00 95.69 85 GLU A C 1
ATOM 591 O O . GLU A 1 85 ? -0.492 -6.325 -3.382 1.00 95.69 85 GLU A O 1
ATOM 596 N N . ILE A 1 86 ? 1.350 -6.421 -4.670 1.00 96.56 86 ILE A N 1
ATOM 597 C CA . ILE A 1 86 ? 2.161 -5.505 -3.862 1.00 96.56 86 ILE A CA 1
ATOM 598 C C . ILE A 1 86 ? 1.540 -4.096 -3.852 1.00 96.56 86 ILE A C 1
ATOM 600 O O . ILE A 1 86 ? 1.391 -3.523 -2.777 1.00 96.56 86 ILE A O 1
ATOM 604 N N . ASP A 1 87 ? 1.121 -3.557 -5.005 1.00 96.50 87 ASP A N 1
ATOM 605 C CA . ASP A 1 87 ? 0.442 -2.247 -5.104 1.00 96.50 87 ASP A CA 1
ATOM 606 C C . ASP A 1 87 ? -0.847 -2.226 -4.268 1.00 96.50 87 ASP A C 1
ATOM 608 O O . ASP A 1 87 ? -1.048 -1.329 -3.451 1.00 96.50 87 ASP A O 1
ATOM 612 N N . ASN A 1 88 ? -1.689 -3.261 -4.389 1.00 97.00 88 ASN A N 1
ATOM 613 C CA . ASN A 1 88 ? -2.911 -3.380 -3.588 1.00 97.00 88 ASN A CA 1
ATOM 614 C C . ASN A 1 88 ? -2.614 -3.449 -2.084 1.00 97.00 88 ASN A C 1
ATOM 616 O O . ASN A 1 88 ? -3.284 -2.772 -1.303 1.00 97.00 88 ASN A O 1
ATOM 620 N N . ALA A 1 89 ? -1.613 -4.234 -1.674 1.00 97.38 89 ALA A N 1
ATOM 621 C CA . ALA A 1 89 ? -1.231 -4.348 -0.272 1.00 97.38 89 ALA A CA 1
ATOM 622 C C . ALA A 1 89 ? -0.797 -2.990 0.294 1.00 97.38 89 ALA A C 1
ATOM 624 O O . ALA A 1 89 ? -1.351 -2.538 1.292 1.00 97.38 89 ALA A O 1
ATOM 625 N N . LEU A 1 90 ? 0.120 -2.298 -0.388 1.00 97.50 90 LEU A N 1
ATOM 626 C CA . LEU A 1 90 ? 0.632 -0.997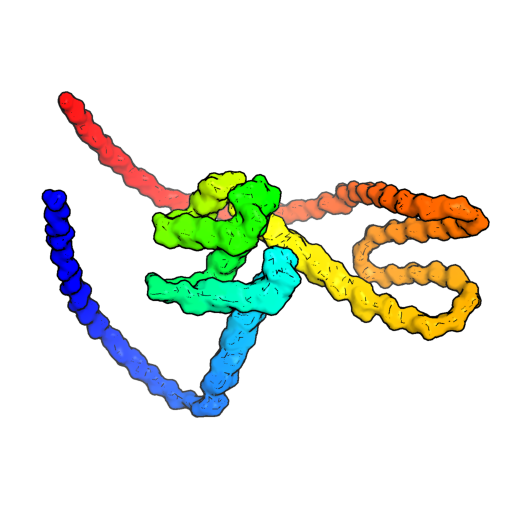 0.046 1.00 97.50 90 LEU A CA 1
ATOM 627 C C . LEU A 1 90 ? -0.442 0.105 0.004 1.00 97.50 90 LEU A C 1
ATOM 629 O O . LEU A 1 90 ? -0.458 0.983 0.868 1.00 97.50 90 LEU A O 1
ATOM 633 N N . ALA A 1 91 ? -1.369 0.061 -0.961 1.00 97.38 91 ALA A N 1
ATOM 634 C CA . ALA A 1 91 ? -2.517 0.968 -1.008 1.00 97.38 91 ALA A CA 1
ATOM 635 C C . ALA A 1 91 ? -3.445 0.780 0.204 1.00 97.38 91 ALA A C 1
ATOM 637 O O . ALA A 1 91 ? -3.838 1.763 0.834 1.00 97.38 91 ALA A O 1
ATOM 638 N N . LEU A 1 92 ? -3.759 -0.469 0.567 1.00 98.19 92 LEU A N 1
ATOM 639 C CA . LEU A 1 92 ? -4.565 -0.776 1.751 1.00 98.19 92 LEU A CA 1
ATOM 640 C C . LEU A 1 92 ? -3.840 -0.407 3.046 1.00 98.19 92 LEU A C 1
ATOM 642 O O . LEU A 1 92 ? -4.459 0.178 3.930 1.00 98.19 92 LEU A O 1
ATOM 646 N N . THR A 1 93 ? -2.534 -0.667 3.137 1.00 98.19 93 THR A N 1
ATOM 647 C CA . THR A 1 93 ? -1.684 -0.243 4.258 1.00 98.19 93 THR A CA 1
ATOM 648 C C . THR A 1 93 ? -1.781 1.264 4.483 1.00 98.19 93 THR A C 1
ATOM 650 O O . THR A 1 93 ? -2.066 1.695 5.598 1.00 98.19 93 THR A O 1
ATOM 653 N N . ARG A 1 94 ? -1.609 2.078 3.431 1.00 97.12 94 ARG A N 1
ATOM 654 C CA . ARG A 1 94 ? -1.755 3.540 3.522 1.00 97.12 94 ARG A CA 1
ATOM 655 C C . ARG A 1 94 ? -3.157 3.932 3.990 1.00 97.12 94 ARG A C 1
ATOM 657 O O . ARG A 1 94 ? -3.285 4.699 4.939 1.00 97.12 94 ARG A O 1
ATOM 664 N N . SER A 1 95 ? -4.192 3.368 3.369 1.00 97.50 95 SER A N 1
ATOM 665 C CA . SER A 1 95 ? -5.582 3.691 3.702 1.00 97.50 95 SER A CA 1
ATOM 666 C C . SER A 1 95 ? -5.945 3.327 5.148 1.00 97.50 95 SER A C 1
ATOM 668 O O . SER A 1 95 ? -6.658 4.083 5.802 1.00 97.50 95 SER A O 1
ATOM 670 N N . ALA A 1 96 ? -5.412 2.222 5.679 1.00 97.38 96 ALA A N 1
ATOM 671 C CA . ALA A 1 96 ? -5.608 1.811 7.069 1.00 97.38 96 ALA A CA 1
ATOM 672 C C . ALA A 1 96 ? -4.938 2.763 8.078 1.00 97.38 96 ALA A C 1
ATOM 674 O O . ALA A 1 96 ? -5.460 2.972 9.171 1.00 97.38 96 ALA A O 1
ATOM 675 N N . ILE A 1 97 ? -3.795 3.358 7.728 1.00 97.31 97 ILE A N 1
ATOM 676 C CA . ILE A 1 97 ? -3.152 4.384 8.563 1.00 97.31 97 ILE A CA 1
ATOM 677 C C . ILE A 1 97 ? -3.960 5.684 8.511 1.00 97.31 97 ILE A C 1
ATOM 679 O O . ILE A 1 97 ? -4.245 6.276 9.549 1.00 97.31 97 ILE A O 1
ATOM 683 N N . GLU A 1 98 ? -4.365 6.115 7.314 1.00 96.00 98 GLU A N 1
ATOM 684 C CA . GLU A 1 98 ? -5.145 7.344 7.109 1.00 96.00 98 GLU A CA 1
ATOM 685 C C . GLU A 1 98 ? -6.518 7.290 7.795 1.00 96.00 98 GLU A C 1
ATOM 687 O O . GLU A 1 98 ? -6.986 8.302 8.317 1.00 96.00 98 GLU A O 1
ATOM 692 N N . SER A 1 99 ? -7.150 6.113 7.844 1.00 96.19 99 SER A N 1
ATOM 693 C CA . SER A 1 99 ? -8.408 5.896 8.569 1.00 96.19 99 SER A CA 1
ATOM 694 C C . SER A 1 99 ? -8.229 5.756 10.086 1.00 96.19 99 SER A C 1
ATOM 696 O O . SER A 1 99 ? -9.216 5.771 10.822 1.00 96.19 99 SER A O 1
ATOM 698 N N . GLY A 1 100 ? -6.990 5.616 10.568 1.00 96.50 100 GLY A N 1
ATOM 699 C CA . GLY A 1 100 ? -6.672 5.354 11.972 1.00 96.50 100 GLY A CA 1
ATOM 700 C C . GLY A 1 100 ? 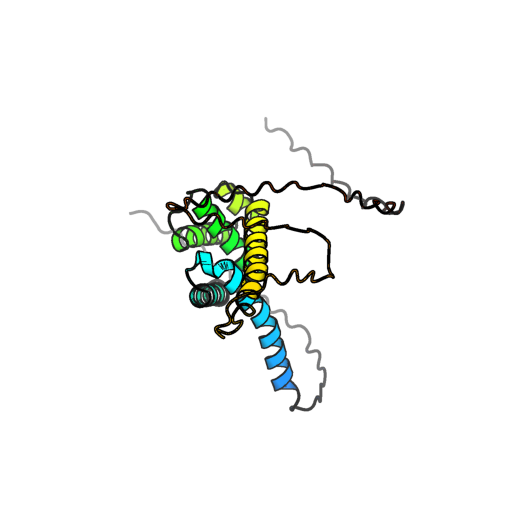-6.906 3.906 12.418 1.00 96.50 100 GLY A C 1
ATOM 701 O O . GLY A 1 100 ? -6.839 3.629 13.615 1.00 96.50 100 GLY A O 1
ATOM 702 N N . ALA A 1 101 ? -7.163 2.978 11.489 1.00 95.19 101 ALA A N 1
ATOM 703 C CA . ALA A 1 101 ? -7.272 1.546 11.778 1.00 95.19 101 ALA A CA 1
ATOM 704 C C . ALA A 1 101 ? -5.929 0.925 12.207 1.00 95.19 101 ALA A C 1
ATOM 706 O O . ALA A 1 101 ? -5.909 -0.089 12.903 1.00 95.19 101 ALA A O 1
ATOM 707 N N . ALA A 1 102 ? -4.809 1.542 11.826 1.00 97.06 102 ALA A N 1
ATOM 708 C CA . ALA A 1 102 ? -3.467 1.125 12.207 1.00 97.06 102 ALA A CA 1
ATOM 709 C C . ALA A 1 102 ? -2.591 2.316 12.617 1.00 97.06 102 ALA A C 1
ATOM 711 O O . ALA A 1 102 ? -2.718 3.419 12.092 1.00 97.06 102 ALA A O 1
ATOM 712 N N . THR A 1 103 ? -1.670 2.082 13.553 1.00 97.12 103 THR A N 1
ATOM 713 C CA . THR A 1 103 ? -0.775 3.117 14.098 1.00 97.12 103 THR A CA 1
ATOM 714 C C . THR A 1 103 ? 0.547 3.252 13.340 1.00 97.12 103 THR A C 1
ATOM 716 O O . THR A 1 103 ? 1.257 4.238 13.532 1.00 97.12 103 THR A O 1
ATOM 719 N N . SER A 1 104 ? 0.900 2.277 12.498 1.00 97.31 104 SER A N 1
ATOM 720 C CA . SER A 1 104 ? 2.134 2.271 11.707 1.00 97.31 104 SER A CA 1
ATOM 721 C C . SER A 1 104 ? 1.973 1.483 10.406 1.00 97.31 104 SER A C 1
ATOM 723 O O . SER A 1 104 ? 1.071 0.651 10.278 1.00 97.31 104 SER A O 1
ATOM 725 N N . ALA A 1 105 ? 2.877 1.729 9.452 1.00 96.88 105 ALA A N 1
ATOM 726 C CA . ALA A 1 105 ? 2.909 1.014 8.179 1.00 96.88 105 ALA A CA 1
ATOM 727 C C . ALA A 1 105 ? 3.185 -0.483 8.352 1.00 96.88 105 ALA A C 1
ATOM 729 O O . ALA A 1 105 ? 2.502 -1.286 7.725 1.00 96.88 105 ALA A O 1
ATOM 730 N N . ASP A 1 106 ? 4.105 -0.866 9.242 1.00 96.81 106 ASP A N 1
ATOM 731 C CA . ASP A 1 106 ? 4.394 -2.280 9.505 1.00 96.81 106 ASP A CA 1
ATOM 732 C C . ASP A 1 106 ? 3.174 -3.009 10.088 1.00 96.81 106 ASP A C 1
ATOM 734 O O . ASP A 1 106 ? 2.774 -4.042 9.562 1.00 96.81 106 ASP A O 1
ATOM 738 N N . ALA A 1 107 ? 2.506 -2.435 11.098 1.00 97.31 107 ALA A N 1
ATOM 739 C CA . ALA A 1 107 ? 1.327 -3.057 11.708 1.00 97.31 107 ALA A CA 1
ATOM 740 C C . ALA A 1 107 ? 0.156 -3.190 10.716 1.00 97.31 107 ALA A C 1
ATOM 742 O O . ALA A 1 107 ? -0.549 -4.204 10.692 1.00 97.31 107 ALA A O 1
ATOM 743 N N . ALA A 1 108 ? -0.044 -2.169 9.879 1.00 97.75 108 ALA A N 1
ATOM 744 C CA . ALA A 1 108 ? -1.045 -2.190 8.821 1.00 97.75 108 ALA A CA 1
ATOM 745 C C . ALA A 1 108 ? -0.728 -3.253 7.758 1.00 97.75 108 ALA A C 1
ATOM 747 O O . ALA A 1 108 ? -1.614 -4.004 7.351 1.00 97.75 108 ALA A O 1
ATOM 748 N N . LEU A 1 109 ? 0.527 -3.331 7.310 1.00 97.38 109 LEU A N 1
ATOM 749 C CA . LEU A 1 109 ? 0.963 -4.298 6.308 1.00 97.38 109 LEU A CA 1
ATOM 750 C C . LEU A 1 109 ? 0.871 -5.734 6.827 1.00 97.38 109 LEU A C 1
ATOM 752 O O . LEU A 1 109 ? 0.334 -6.583 6.123 1.00 97.38 109 LEU A O 1
ATOM 756 N N . ASP A 1 110 ? 1.310 -5.995 8.057 1.00 96.94 110 ASP A N 1
ATOM 757 C CA . ASP A 1 110 ? 1.200 -7.315 8.685 1.00 96.94 110 ASP A CA 1
ATOM 758 C C . ASP A 1 110 ? -0.262 -7.776 8.748 1.00 96.94 110 ASP A C 1
ATOM 760 O O . ASP A 1 110 ? -0.572 -8.916 8.404 1.00 96.94 110 ASP A O 1
ATOM 764 N N . THR A 1 111 ? -1.184 -6.872 9.093 1.00 97.62 111 THR A N 1
ATOM 765 C CA . THR A 1 111 ? -2.626 -7.167 9.110 1.00 97.62 111 THR A CA 1
ATOM 766 C C . THR A 1 111 ? -3.147 -7.519 7.712 1.00 97.62 111 THR A C 1
ATOM 768 O O . THR A 1 111 ? -3.858 -8.509 7.545 1.00 97.62 111 THR A O 1
ATOM 771 N N . VAL A 1 112 ? -2.774 -6.744 6.687 1.00 97.44 112 VAL A N 1
ATOM 772 C CA . VAL A 1 112 ? -3.156 -7.003 5.286 1.00 97.44 112 VAL A CA 1
ATOM 773 C C . VAL A 1 112 ? -2.635 -8.362 4.810 1.00 97.44 112 VAL A C 1
ATOM 775 O O . VAL A 1 112 ? -3.382 -9.130 4.198 1.00 97.44 112 VAL A O 1
ATOM 778 N N . LEU A 1 113 ? -1.368 -8.672 5.090 1.00 95.69 113 LEU A N 1
ATOM 779 C CA . LEU A 1 113 ? -0.740 -9.931 4.688 1.00 95.69 113 LEU A CA 1
ATOM 780 C C . LEU A 1 113 ? -1.339 -11.129 5.429 1.00 95.69 113 LEU A C 1
ATOM 782 O O . LEU A 1 113 ? -1.550 -12.167 4.805 1.00 95.69 113 LEU A O 1
ATOM 786 N N . GLN A 1 114 ? -1.676 -10.978 6.712 1.00 96.06 114 GLN A N 1
ATOM 787 C CA . GLN A 1 114 ? -2.357 -12.012 7.489 1.00 96.06 114 GLN A CA 1
ATOM 788 C C . GLN A 1 114 ? -3.747 -12.324 6.919 1.00 96.06 114 GLN A C 1
ATOM 790 O O . GLN A 1 114 ? -4.068 -13.478 6.661 1.00 96.06 114 GLN A O 1
ATOM 795 N N . LEU A 1 115 ? -4.564 -11.309 6.629 1.00 96.56 115 LEU A N 1
ATOM 796 C CA . LEU A 1 115 ? -5.887 -11.540 6.033 1.00 96.56 115 LEU A CA 1
ATOM 797 C C . LEU A 1 115 ? -5.779 -12.182 4.640 1.00 96.56 115 LEU A C 1
ATOM 799 O O . LEU A 1 115 ? -6.623 -12.989 4.238 1.00 96.56 115 LEU A O 1
ATOM 803 N N . ARG A 1 116 ? -4.720 -11.855 3.890 1.00 95.31 116 ARG A N 1
ATOM 804 C CA . ARG A 1 116 ? -4.440 -12.484 2.597 1.00 95.31 116 ARG A CA 1
ATOM 805 C C . ARG A 1 116 ? -4.028 -13.950 2.752 1.00 95.31 116 ARG A C 1
ATOM 807 O O . ARG A 1 116 ? -4.488 -14.770 1.954 1.00 95.31 116 ARG A O 1
ATOM 814 N N . SER A 1 117 ? -3.201 -14.279 3.747 1.00 93.25 117 SER A N 1
ATOM 815 C CA . SER A 1 117 ? -2.791 -15.659 4.045 1.00 93.25 117 SER A CA 1
ATOM 816 C C . SER A 1 117 ? -3.955 -16.507 4.568 1.00 93.25 117 SER A C 1
ATOM 818 O O . SER A 1 117 ? -4.035 -17.689 4.240 1.00 93.25 117 SER A O 1
ATOM 820 N N . ASP A 1 118 ? -4.941 -15.883 5.220 1.00 95.50 118 ASP A N 1
ATOM 821 C CA . ASP A 1 118 ? -6.228 -16.495 5.585 1.00 95.50 118 ASP A CA 1
ATOM 822 C C . ASP A 1 118 ? -7.133 -16.790 4.364 1.00 95.50 118 ASP A C 1
ATOM 824 O O . ASP A 1 118 ? -8.238 -17.324 4.494 1.00 95.50 118 ASP A O 1
ATOM 828 N N . GLY A 1 119 ? -6.674 -16.469 3.149 1.00 95.25 119 GLY A N 1
ATOM 829 C CA . GLY A 1 119 ? -7.346 -16.788 1.890 1.00 95.25 119 GLY A CA 1
ATOM 830 C C . GLY A 1 119 ? -8.370 -15.748 1.438 1.00 95.25 119 GLY A C 1
ATOM 831 O O . GLY A 1 119 ? -9.071 -15.982 0.449 1.00 95.25 119 GLY A O 1
ATOM 832 N N . MET A 1 120 ? -8.458 -14.595 2.106 1.00 96.88 120 MET A N 1
ATOM 833 C CA . MET A 1 120 ? -9.360 -13.522 1.693 1.00 96.88 120 MET A CA 1
ATOM 834 C C . MET A 1 120 ? -8.907 -12.880 0.376 1.00 96.88 120 MET A C 1
ATOM 836 O O . MET A 1 120 ? -7.713 -12.735 0.091 1.00 96.88 120 MET A O 1
ATOM 840 N N . GLY A 1 121 ? -9.876 -12.473 -0.446 1.00 96.62 121 GLY A N 1
ATOM 841 C CA . GLY A 1 121 ? -9.620 -11.640 -1.622 1.00 96.62 121 GLY A CA 1
ATOM 842 C C . GLY A 1 121 ? -9.406 -10.171 -1.242 1.00 96.62 121 GLY A C 1
ATOM 843 O O . GLY A 1 121 ? -9.941 -9.707 -0.240 1.00 96.62 121 GLY A O 1
ATOM 844 N N . TRP A 1 122 ? -8.699 -9.399 -2.075 1.00 97.19 122 TRP A N 1
ATOM 845 C CA . TRP A 1 122 ? -8.372 -7.984 -1.808 1.00 97.19 122 TRP A CA 1
ATOM 846 C C . TRP A 1 122 ? -9.576 -7.107 -1.430 1.00 97.19 122 TRP A C 1
ATOM 848 O O . TRP A 1 122 ? -9.472 -6.267 -0.542 1.00 97.19 122 TRP A O 1
ATOM 858 N N . GLY A 1 123 ? -10.736 -7.324 -2.060 1.00 97.12 123 GLY A N 1
ATOM 859 C CA . GLY A 1 123 ? -11.963 -6.601 -1.709 1.00 97.12 123 GLY A CA 1
ATOM 860 C C . GLY A 1 123 ? -12.514 -6.955 -0.322 1.00 97.12 123 GLY A C 1
ATOM 861 O O . GLY A 1 123 ? -13.047 -6.085 0.357 1.00 97.12 123 GLY A O 1
ATOM 862 N N . GLN A 1 124 ? -12.351 -8.208 0.119 1.00 98.31 124 GLN A N 1
ATOM 863 C CA . GLN A 1 124 ? -12.747 -8.647 1.462 1.00 98.31 124 GLN A CA 1
ATOM 864 C C . GLN A 1 124 ? -11.784 -8.104 2.517 1.00 98.31 124 GLN A C 1
ATOM 866 O O . GLN A 1 124 ? -12.239 -7.612 3.540 1.00 98.31 124 GLN A O 1
ATOM 871 N N . VAL A 1 125 ? -10.475 -8.115 2.233 1.00 98.12 125 VAL A N 1
ATOM 872 C CA . VAL A 1 125 ? -9.459 -7.490 3.096 1.00 98.12 125 VAL A CA 1
ATOM 873 C C . VAL A 1 125 ? -9.764 -6.002 3.290 1.00 98.12 125 VAL A C 1
ATOM 875 O O . VAL A 1 125 ? -9.762 -5.513 4.413 1.00 98.12 125 VAL A O 1
ATOM 878 N N . ALA A 1 126 ? -10.093 -5.283 2.212 1.00 97.56 126 ALA A N 1
ATOM 879 C CA . ALA A 1 126 ? -10.480 -3.875 2.291 1.00 97.56 126 ALA A CA 1
ATOM 880 C C . ALA A 1 126 ? -11.730 -3.664 3.164 1.00 97.56 126 ALA A C 1
ATOM 882 O O . ALA A 1 126 ? -11.743 -2.792 4.031 1.00 97.56 126 ALA A O 1
ATOM 883 N N . GLN A 1 127 ? -12.754 -4.503 2.977 1.00 97.62 127 GLN A N 1
ATOM 884 C CA . GLN A 1 127 ? -13.981 -4.452 3.768 1.00 97.62 127 GLN A CA 1
ATOM 885 C C . GLN A 1 127 ? -13.727 -4.721 5.259 1.00 97.62 127 GLN A C 1
ATOM 887 O O . GLN A 1 127 ? -14.295 -4.019 6.093 1.00 97.62 127 GLN A O 1
ATOM 892 N N . GLU A 1 128 ? -12.867 -5.686 5.589 1.00 97.88 128 GLU A N 1
ATOM 893 C CA . GLU A 1 128 ? -12.475 -6.005 6.969 1.00 97.88 128 GLU A CA 1
ATOM 894 C C . GLU A 1 128 ? -11.746 -4.830 7.637 1.00 97.88 128 GLU A C 1
ATOM 896 O O . GLU A 1 128 ? -11.980 -4.522 8.802 1.00 97.88 128 GLU A O 1
ATOM 901 N N . LEU A 1 129 ? -10.924 -4.106 6.872 1.00 96.81 129 LEU A N 1
ATOM 902 C CA . LEU A 1 129 ? -10.240 -2.888 7.317 1.00 96.81 129 LEU A CA 1
ATOM 903 C C . LEU A 1 129 ? -11.150 -1.645 7.347 1.00 96.81 129 LEU A C 1
ATOM 905 O O . LEU A 1 129 ? -10.707 -0.570 7.750 1.00 96.81 129 LEU A O 1
ATOM 909 N N . GLY A 1 130 ? -12.408 -1.760 6.910 1.00 96.75 130 GLY A N 1
ATOM 910 C CA . GLY A 1 130 ? -13.348 -0.641 6.837 1.00 96.75 130 GLY A CA 1
ATOM 911 C C . GLY A 1 130 ? -13.008 0.394 5.758 1.00 96.75 130 GLY A C 1
ATOM 912 O O . GLY A 1 130 ? -13.420 1.547 5.874 1.00 96.75 130 GLY A O 1
ATOM 913 N N . VAL A 1 131 ? -12.265 0.004 4.715 1.00 96.56 131 VAL A N 1
ATOM 914 C CA . VAL A 1 131 ? -11.821 0.887 3.623 1.00 96.56 131 VAL A CA 1
ATOM 915 C C . VAL A 1 131 ? -12.317 0.406 2.255 1.00 96.56 131 VAL A C 1
ATOM 917 O O . VAL A 1 131 ? -12.600 -0.770 2.033 1.00 96.56 131 VAL A O 1
ATOM 920 N N . SER A 1 132 ? -12.425 1.328 1.300 1.00 96.69 132 SER A N 1
ATOM 921 C CA . SER A 1 132 ? -12.787 1.031 -0.090 1.00 96.69 132 SER A CA 1
ATOM 922 C C . SER A 1 132 ? -11.522 0.802 -0.914 1.00 96.69 132 SER A C 1
ATOM 924 O O . SER A 1 132 ? -10.701 1.706 -1.059 1.00 96.69 132 SER A O 1
ATOM 926 N N . LEU A 1 133 ? -11.360 -0.399 -1.485 1.00 96.06 133 LEU A N 1
ATOM 927 C CA . LEU A 1 133 ? -10.185 -0.730 -2.307 1.00 96.06 133 LEU A CA 1
ATOM 928 C C . LEU A 1 133 ? -10.031 0.231 -3.497 1.00 96.06 133 LEU A C 1
ATOM 930 O O . LEU A 1 133 ? -8.920 0.644 -3.818 1.00 96.06 133 LEU A O 1
ATOM 934 N N . GLY A 1 134 ? -11.146 0.602 -4.134 1.00 95.06 134 GLY A N 1
ATOM 935 C CA . GLY A 1 134 ? -11.140 1.532 -5.262 1.00 95.06 134 GLY A CA 1
ATOM 936 C C . GLY A 1 134 ? -10.614 2.911 -4.872 1.00 95.06 134 GLY A C 1
ATOM 937 O O . GLY A 1 134 ? -9.801 3.479 -5.600 1.00 95.06 134 GLY A O 1
ATOM 938 N N . ASP A 1 135 ? -11.014 3.410 -3.702 1.00 96.12 135 ASP A N 1
ATOM 939 C CA . ASP A 1 135 ? -10.568 4.713 -3.204 1.00 96.12 135 ASP A CA 1
ATOM 940 C C . ASP A 1 135 ? -9.103 4.659 -2.759 1.00 96.12 135 ASP A C 1
ATOM 942 O O . ASP A 1 135 ? -8.331 5.557 -3.096 1.00 96.12 135 ASP A O 1
ATOM 946 N N . ALA A 1 136 ? -8.684 3.578 -2.091 1.00 95.38 136 ALA A N 1
ATOM 947 C CA . ALA A 1 136 ? -7.299 3.371 -1.667 1.00 95.38 136 ALA A CA 1
ATOM 948 C C . ALA A 1 136 ? -6.326 3.344 -2.860 1.00 95.38 136 ALA A C 1
ATOM 950 O O . ALA A 1 136 ? -5.323 4.062 -2.867 1.00 95.38 136 ALA A O 1
ATOM 951 N N . VAL A 1 137 ? -6.642 2.565 -3.902 1.00 94.25 137 VAL A N 1
ATOM 952 C CA . VAL A 1 137 ? -5.815 2.470 -5.118 1.00 94.25 137 VAL A CA 1
ATOM 953 C C . VAL A 1 137 ? -5.837 3.786 -5.900 1.00 94.25 137 VAL A C 1
ATOM 955 O O . VAL A 1 137 ? -4.781 4.280 -6.293 1.00 94.25 137 VAL A O 1
ATOM 958 N N . SER A 1 138 ? -7.011 4.406 -6.068 1.00 94.38 138 SER A N 1
ATOM 959 C CA . SER A 1 138 ? -7.130 5.695 -6.769 1.00 94.38 138 SER A CA 1
ATOM 960 C C . SER A 1 138 ? -6.334 6.797 -6.072 1.00 94.38 138 SER A C 1
ATOM 962 O O . SER A 1 138 ? -5.651 7.580 -6.730 1.00 94.38 138 SER A O 1
ATOM 964 N N . THR A 1 139 ? -6.366 6.828 -4.738 1.00 93.31 139 THR A N 1
ATOM 965 C CA . THR A 1 139 ? -5.605 7.787 -3.927 1.00 93.31 139 THR A CA 1
ATOM 966 C C . THR A 1 139 ? -4.109 7.542 -4.067 1.00 93.31 139 THR A C 1
ATOM 968 O O . THR A 1 139 ? -3.355 8.473 -4.351 1.00 93.31 139 THR A O 1
ATOM 971 N N . ALA A 1 140 ? -3.664 6.285 -3.961 1.00 91.06 140 ALA A N 1
ATOM 972 C CA . ALA A 1 140 ? -2.260 5.931 -4.142 1.00 91.06 140 ALA A CA 1
ATOM 973 C C . ALA A 1 140 ? -1.730 6.334 -5.531 1.00 91.06 140 ALA A C 1
ATOM 975 O O . ALA A 1 140 ? -0.616 6.850 -5.640 1.00 91.06 140 ALA A O 1
ATOM 976 N N . HIS A 1 141 ? -2.528 6.154 -6.587 1.00 91.19 141 HIS A N 1
ATOM 977 C CA . HIS A 1 141 ? -2.155 6.539 -7.952 1.00 91.19 141 HIS A CA 1
ATOM 978 C C . HIS A 1 141 ? -2.182 8.062 -8.146 1.00 91.19 141 HIS A C 1
ATOM 980 O O . HIS A 1 141 ? -1.283 8.610 -8.786 1.00 91.19 141 HIS A O 1
ATOM 986 N N . GLY A 1 142 ? -3.149 8.758 -7.542 1.00 88.94 142 GLY A N 1
ATOM 987 C CA . GLY A 1 142 ? -3.256 10.218 -7.580 1.00 88.94 142 GLY A CA 1
ATOM 988 C C . GLY A 1 142 ? -2.050 10.921 -6.950 1.00 88.94 142 GLY A C 1
ATOM 989 O O . GLY A 1 142 ? -1.491 11.838 -7.556 1.00 88.94 142 GLY A O 1
ATOM 990 N N . VAL A 1 143 ? -1.580 10.446 -5.792 1.00 83.44 143 VAL A N 1
ATOM 991 C CA . VAL A 1 143 ? -0.395 11.001 -5.107 1.00 83.44 143 VAL A CA 1
ATOM 992 C C . VAL A 1 143 ? 0.856 10.898 -5.983 1.00 83.44 143 VAL A C 1
ATOM 994 O O . VAL A 1 143 ? 1.590 11.876 -6.119 1.00 83.44 143 VAL A O 1
ATOM 997 N N . GLY A 1 144 ? 1.060 9.758 -6.652 1.00 75.88 144 GLY A N 1
ATOM 998 C CA . GLY A 1 144 ? 2.198 9.571 -7.557 1.00 75.88 144 GLY A CA 1
ATOM 999 C C . GLY A 1 144 ? 2.210 10.581 -8.708 1.00 75.88 144 GLY A C 1
ATOM 1000 O O . GLY A 1 144 ? 3.251 11.156 -9.016 1.00 75.88 144 GLY A O 1
ATOM 1001 N N . THR A 1 145 ? 1.045 10.868 -9.299 1.00 78.88 145 THR A N 1
ATOM 1002 C CA . THR A 1 145 ? 0.957 11.856 -10.388 1.00 78.88 145 THR A CA 1
ATOM 1003 C C . THR A 1 145 ? 1.245 13.285 -9.926 1.00 78.88 145 THR A C 1
ATOM 1005 O O . THR A 1 145 ? 1.911 14.030 -10.643 1.00 78.88 145 THR A O 1
ATOM 1008 N N . ALA A 1 146 ? 0.808 13.664 -8.721 1.00 73.62 146 ALA A N 1
ATOM 1009 C CA . ALA A 1 146 ? 1.071 14.988 -8.164 1.00 73.62 146 ALA A CA 1
ATOM 1010 C C . ALA A 1 146 ? 2.556 15.181 -7.810 1.00 73.62 146 ALA A C 1
ATOM 1012 O O . ALA A 1 146 ? 3.139 16.209 -8.159 1.00 73.62 146 ALA A O 1
ATOM 1013 N N . ALA A 1 147 ? 3.187 14.179 -7.191 1.00 70.62 147 ALA A N 1
ATOM 1014 C CA . ALA A 1 147 ? 4.618 14.202 -6.884 1.00 70.62 147 ALA A CA 1
ATOM 1015 C C . ALA A 1 147 ? 5.472 14.274 -8.162 1.00 70.62 147 ALA A C 1
ATOM 1017 O O . ALA A 1 147 ? 6.410 15.068 -8.251 1.00 70.62 147 ALA A O 1
ATOM 1018 N N . GLN A 1 148 ? 5.096 13.516 -9.196 1.00 69.62 148 GLN A N 1
ATOM 1019 C CA . GLN A 1 148 ? 5.798 13.506 -10.479 1.00 69.62 148 GLN A CA 1
ATOM 1020 C C . GLN A 1 148 ? 5.617 14.813 -11.269 1.00 69.62 148 GLN A C 1
ATOM 1022 O O . GLN A 1 148 ? 6.538 15.248 -11.961 1.00 69.62 148 GLN A O 1
ATOM 1027 N N . ALA A 1 149 ? 4.466 15.479 -11.139 1.00 72.62 149 ALA A N 1
ATOM 1028 C CA . ALA A 1 149 ? 4.245 16.805 -11.713 1.00 72.62 149 ALA A CA 1
ATOM 1029 C C . ALA A 1 149 ? 5.025 17.907 -10.969 1.00 72.62 149 ALA A C 1
ATOM 1031 O O . ALA A 1 149 ? 5.521 18.837 -11.605 1.00 72.62 149 ALA A O 1
ATOM 1032 N N . GLY A 1 150 ? 5.174 17.798 -9.644 1.00 63.59 150 GLY A N 1
ATOM 1033 C CA . GLY A 1 150 ? 5.917 18.760 -8.821 1.00 63.59 150 GLY A CA 1
ATOM 1034 C C . GLY A 1 150 ? 7.441 18.663 -8.955 1.00 63.59 150 GLY A C 1
ATOM 1035 O O . GLY A 1 150 ? 8.120 19.688 -8.946 1.00 63.59 150 GLY A O 1
ATOM 1036 N N . GLY A 1 151 ? 7.987 17.458 -9.152 1.00 60.25 151 GLY A N 1
ATOM 1037 C CA . GLY A 1 151 ? 9.437 17.218 -9.227 1.00 60.25 151 GLY A CA 1
ATOM 1038 C C . GLY A 1 151 ? 10.156 17.874 -10.415 1.00 60.25 151 GLY A C 1
ATOM 1039 O O . GLY A 1 151 ? 11.363 18.084 -10.356 1.00 60.25 151 GLY A O 1
ATOM 1040 N N . ASN A 1 152 ? 9.433 18.266 -11.469 1.00 54.03 152 ASN A N 1
ATOM 1041 C CA . ASN A 1 152 ? 10.019 18.982 -12.611 1.00 54.03 152 ASN A CA 1
ATOM 1042 C C . ASN A 1 152 ? 10.082 20.507 -12.426 1.00 54.03 152 ASN A C 1
ATOM 1044 O O . ASN A 1 152 ? 10.687 21.187 -13.253 1.00 54.03 152 ASN A O 1
ATOM 1048 N N . ALA A 1 153 ? 9.486 21.063 -11.367 1.00 55.19 153 ALA A N 1
ATOM 1049 C CA . ALA A 1 153 ? 9.502 22.508 -11.135 1.00 55.19 153 ALA A CA 1
ATOM 1050 C C . ALA A 1 153 ? 10.805 23.007 -10.478 1.00 55.19 153 ALA A C 1
ATOM 1052 O O . ALA A 1 153 ? 11.144 24.181 -10.620 1.00 55.19 153 ALA A O 1
ATOM 1053 N N . ASP A 1 154 ? 11.562 22.133 -9.806 1.00 48.72 154 ASP A N 1
ATOM 1054 C CA . ASP A 1 154 ? 12.763 22.535 -9.057 1.00 48.72 154 ASP A CA 1
ATOM 1055 C C . ASP A 1 154 ? 14.027 22.598 -9.940 1.00 48.72 154 ASP A C 1
ATOM 1057 O O . ASP A 1 154 ? 14.913 23.427 -9.738 1.00 48.72 154 ASP A O 1
ATOM 1061 N N . ALA A 1 155 ? 14.076 21.824 -11.031 1.00 53.03 155 ALA A N 1
ATOM 1062 C CA . ALA A 1 155 ? 15.239 21.778 -11.924 1.00 53.03 155 ALA A CA 1
ATOM 1063 C C . ALA A 1 155 ? 15.396 23.006 -12.851 1.00 53.03 155 ALA A C 1
ATOM 1065 O O . ALA A 1 155 ? 16.384 23.095 -13.579 1.00 53.03 155 ALA A O 1
ATOM 1066 N N . THR A 1 156 ? 14.455 23.963 -12.861 1.00 49.38 156 THR A N 1
ATOM 1067 C CA . THR A 1 156 ? 14.517 25.146 -13.755 1.00 49.38 156 THR A CA 1
ATOM 1068 C C . THR A 1 156 ? 14.597 26.498 -13.040 1.00 49.38 156 THR A C 1
ATOM 1070 O O . THR A 1 156 ? 14.691 27.524 -13.711 1.00 49.38 156 THR A O 1
ATOM 1073 N N . LEU A 1 157 ? 14.642 26.539 -11.702 1.00 48.06 157 LEU A N 1
ATOM 1074 C CA . LEU A 1 157 ? 14.843 27.790 -10.953 1.00 48.06 157 LEU A CA 1
ATOM 1075 C C . LEU A 1 157 ? 16.237 27.905 -10.326 1.00 48.06 157 LEU A C 1
ATOM 1077 O O . LEU A 1 157 ? 16.445 28.619 -9.353 1.00 48.06 157 LEU A O 1
ATOM 1081 N N . SER A 1 158 ? 17.235 27.295 -10.961 1.00 48.84 158 SER A N 1
ATOM 1082 C CA . SER A 1 158 ? 18.619 27.756 -10.851 1.00 48.84 158 SER A CA 1
ATOM 1083 C C . SER A 1 158 ? 18.896 28.816 -11.929 1.00 48.84 158 SER A C 1
ATOM 1085 O O . SER A 1 158 ? 19.877 28.738 -12.670 1.00 48.84 158 SER A O 1
ATOM 1087 N N . LEU A 1 159 ? 18.013 29.818 -12.049 1.00 49.09 159 LEU A N 1
ATOM 1088 C CA . LEU A 1 159 ? 18.296 31.030 -12.814 1.00 49.09 159 LEU A CA 1
ATOM 1089 C C . LEU A 1 159 ? 19.179 31.917 -11.941 1.00 49.09 159 LEU A C 1
ATOM 1091 O O . LEU A 1 159 ? 18.700 32.710 -11.137 1.00 49.09 159 LEU A O 1
ATOM 1095 N N . ALA A 1 160 ? 20.477 31.668 -12.086 1.00 49.16 160 ALA A N 1
ATOM 1096 C CA . ALA A 1 160 ? 21.584 32.579 -11.868 1.00 49.16 160 ALA A CA 1
ATOM 1097 C C . ALA A 1 160 ? 21.283 33.787 -10.969 1.00 49.16 160 ALA A C 1
ATOM 1099 O O . ALA A 1 160 ? 20.692 34.785 -11.386 1.00 49.16 160 ALA A O 1
ATOM 1100 N N . GLY A 1 161 ? 21.885 33.757 -9.782 1.00 50.38 161 GLY A N 1
ATOM 1101 C CA . GLY A 1 161 ? 22.413 34.977 -9.201 1.00 50.38 161 GLY A CA 1
ATOM 1102 C C . GLY A 1 161 ? 23.359 35.642 -10.202 1.00 50.38 161 GLY A C 1
ATOM 1103 O O . GLY A 1 161 ? 24.545 35.339 -10.252 1.00 50.38 161 GLY A O 1
ATOM 1104 N N . GLN A 1 162 ? 22.825 36.564 -10.992 1.00 44.53 162 GLN A N 1
ATOM 1105 C CA . GLN A 1 162 ? 23.540 37.754 -11.407 1.00 44.53 162 GLN A CA 1
ATOM 1106 C C . GLN A 1 162 ? 22.676 38.943 -11.011 1.00 44.53 162 GLN A C 1
ATOM 1108 O O . GLN A 1 162 ? 21.659 39.264 -11.616 1.00 44.53 162 GLN A O 1
ATOM 1113 N N . THR A 1 163 ? 23.097 39.542 -9.904 1.00 51.09 163 THR A N 1
ATOM 1114 C CA . THR A 1 163 ? 22.918 40.948 -9.559 1.00 51.09 163 THR A CA 1
ATOM 1115 C C . THR A 1 163 ? 22.591 41.820 -10.771 1.00 51.09 163 THR A C 1
ATOM 1117 O O . THR A 1 163 ? 23.439 42.045 -11.631 1.00 51.09 163 THR A O 1
ATOM 1120 N N . GLY A 1 164 ? 21.376 42.355 -10.801 1.00 48.47 164 GLY A N 1
ATOM 1121 C CA . GLY A 1 164 ? 20.947 43.291 -11.829 1.00 48.47 164 GLY A CA 1
ATOM 1122 C C . GLY A 1 164 ? 19.685 44.004 -11.389 1.00 48.47 164 GLY A C 1
ATOM 1123 O O . GLY A 1 164 ? 18.576 43.524 -11.588 1.00 48.47 164 GLY A O 1
ATOM 1124 N N . VAL A 1 165 ? 19.871 45.144 -10.733 1.00 49.66 165 VAL A N 1
ATOM 1125 C CA . VAL A 1 165 ? 18.815 46.096 -10.397 1.00 49.66 165 VAL A CA 1
ATOM 1126 C C . VAL A 1 165 ? 17.983 46.415 -11.643 1.00 49.66 165 VAL A C 1
ATOM 1128 O O . VAL A 1 165 ? 18.507 46.943 -12.616 1.00 49.66 165 VAL A O 1
ATOM 1131 N N . GLY A 1 166 ? 16.676 46.161 -11.547 1.00 58.97 166 GLY A N 1
ATOM 1132 C CA . GLY A 1 166 ? 15.632 46.839 -12.310 1.00 58.97 166 GLY A CA 1
ATOM 1133 C C . GLY A 1 166 ? 15.420 46.363 -13.745 1.00 58.97 166 GLY A C 1
ATOM 1134 O O . GLY A 1 166 ? 16.135 46.762 -14.651 1.00 58.97 166 GLY A O 1
ATOM 1135 N N . THR A 1 167 ? 14.336 45.623 -13.976 1.00 42.69 167 THR A N 1
ATOM 1136 C CA . THR A 1 167 ? 13.331 45.932 -15.013 1.00 42.69 167 THR A CA 1
ATOM 1137 C C . THR A 1 167 ? 12.190 44.922 -14.940 1.00 42.69 167 THR A C 1
ATOM 1139 O O . THR A 1 167 ? 12.390 43.717 -14.825 1.00 42.69 167 THR A O 1
ATOM 1142 N N . VAL A 1 168 ? 10.964 45.439 -14.975 1.00 51.72 168 VAL A N 1
ATOM 1143 C CA . VAL A 1 168 ? 9.733 44.652 -15.033 1.00 51.72 168 VAL A CA 1
ATOM 1144 C C . VAL A 1 168 ? 9.581 44.179 -16.478 1.00 51.72 168 VAL A C 1
ATOM 1146 O O . VAL A 1 168 ? 9.088 44.920 -17.325 1.00 51.72 168 VAL A O 1
ATOM 1149 N N . ALA A 1 169 ? 10.068 42.981 -16.793 1.00 44.50 169 ALA A N 1
ATOM 1150 C CA . ALA A 1 169 ? 9.861 42.373 -18.101 1.00 44.50 169 ALA A CA 1
ATOM 1151 C C . ALA A 1 169 ? 8.598 41.504 -18.057 1.00 44.50 169 ALA A C 1
ATOM 1153 O O . ALA A 1 169 ? 8.603 40.388 -17.541 1.00 44.50 169 ALA A O 1
ATOM 1154 N N . ALA A 1 170 ? 7.503 42.040 -18.598 1.00 52.03 170 ALA A N 1
ATOM 1155 C CA . ALA A 1 170 ? 6.300 41.287 -18.926 1.00 52.03 170 ALA A CA 1
ATOM 1156 C C . ALA A 1 170 ? 6.610 40.310 -20.077 1.00 52.03 170 ALA A C 1
ATOM 1158 O O . ALA A 1 170 ? 6.394 40.612 -21.248 1.00 52.03 170 ALA A O 1
ATOM 1159 N N . GLY A 1 171 ? 7.166 39.148 -19.739 1.00 42.38 171 GLY A N 1
ATOM 1160 C CA . GLY A 1 171 ? 7.354 38.034 -20.661 1.00 42.38 171 GLY A CA 1
ATOM 1161 C C . GLY A 1 171 ? 6.096 37.177 -20.705 1.00 42.38 171 GLY A C 1
ATOM 1162 O O . GLY A 1 171 ? 5.882 36.345 -19.829 1.00 42.38 171 GLY A O 1
ATOM 1163 N N . SER A 1 172 ? 5.257 37.381 -21.719 1.00 53.12 172 SER A N 1
ATOM 1164 C CA . SER A 1 172 ? 4.218 36.412 -22.067 1.00 53.12 172 SER A CA 1
ATOM 1165 C C . SER A 1 172 ? 4.880 35.236 -22.787 1.00 53.12 172 SER A C 1
ATOM 1167 O O . SER A 1 172 ? 5.282 35.344 -23.942 1.00 53.12 172 SER A O 1
ATOM 1169 N N . VAL A 1 173 ? 5.029 34.111 -22.088 1.00 41.75 173 VAL A N 1
ATOM 1170 C CA . VAL A 1 173 ? 5.421 32.842 -22.707 1.00 41.75 173 VAL A CA 1
ATOM 1171 C C . VAL A 1 173 ? 4.142 32.116 -23.097 1.00 41.75 173 VAL A C 1
ATOM 1173 O O . VAL A 1 173 ? 3.384 31.651 -22.248 1.00 41.75 173 VAL A O 1
ATOM 1176 N N . GLY A 1 174 ? 3.871 32.081 -24.398 1.00 45.50 174 GLY A N 1
ATOM 1177 C CA . GLY A 1 174 ? 2.806 31.274 -24.975 1.00 45.50 174 GLY A CA 1
ATOM 1178 C C . GLY A 1 174 ? 3.335 29.911 -25.412 1.00 45.50 174 GLY A C 1
ATOM 1179 O O . GLY A 1 174 ? 4.299 29.856 -26.166 1.00 45.50 174 GLY A O 1
ATOM 1180 N N . ALA A 1 175 ? 2.683 28.836 -24.960 1.00 43.09 175 ALA A N 1
ATOM 1181 C CA . ALA A 1 175 ? 1.985 27.852 -25.805 1.00 43.09 175 ALA A CA 1
ATOM 1182 C C . ALA A 1 175 ? 1.755 26.537 -25.033 1.00 43.09 175 ALA A C 1
ATOM 1184 O O . ALA A 1 175 ? 2.669 25.738 -24.866 1.00 43.09 175 ALA A O 1
ATOM 1185 N N . GLY A 1 176 ? 0.506 26.305 -24.608 1.00 44.81 176 GLY A N 1
ATOM 1186 C CA . GLY A 1 176 ? 0.050 25.020 -24.065 1.00 44.81 176 GLY A CA 1
ATOM 1187 C C . GLY A 1 176 ? -1.038 25.165 -23.001 1.00 44.81 176 GLY A C 1
ATOM 1188 O O . GLY A 1 176 ? -0.746 25.089 -21.819 1.00 44.81 176 GLY A O 1
ATOM 1189 N N . THR A 1 177 ? -2.286 25.376 -23.438 1.00 42.50 177 THR A N 1
ATOM 1190 C CA . THR A 1 177 ? -3.525 25.532 -22.636 1.00 42.50 177 THR A CA 1
ATOM 1191 C C . THR A 1 177 ? -3.553 26.721 -21.662 1.00 42.50 177 THR A C 1
ATOM 1193 O O . THR A 1 177 ? -2.982 26.713 -20.578 1.00 42.50 177 THR A O 1
ATOM 1196 N N . ALA A 1 178 ? -4.250 27.778 -22.084 1.00 45.78 178 ALA A N 1
ATOM 1197 C CA . ALA A 1 178 ? -4.357 29.051 -21.387 1.00 45.78 178 ALA A CA 1
ATOM 1198 C C . ALA A 1 178 ? -5.182 28.949 -20.091 1.00 45.78 178 ALA A C 1
ATOM 1200 O O . ALA A 1 178 ? -6.392 29.151 -20.093 1.00 45.78 178 ALA A O 1
ATOM 1201 N N . ALA A 1 179 ? -4.502 28.717 -18.972 1.00 43.00 179 ALA A N 1
ATOM 1202 C CA . ALA A 1 179 ? -4.902 29.246 -17.676 1.00 43.00 179 ALA A CA 1
ATOM 1203 C C . ALA A 1 179 ? -3.940 30.395 -17.348 1.00 43.00 179 ALA A C 1
ATOM 1205 O O . ALA A 1 179 ? -2.866 30.200 -16.784 1.00 43.00 179 ALA A O 1
ATOM 1206 N N . SER A 1 180 ? -4.272 31.610 -17.783 1.00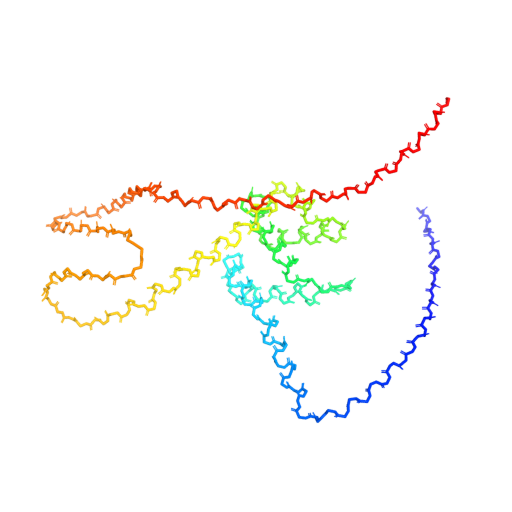 45.66 180 SER A N 1
ATOM 1207 C CA . SER A 1 180 ? -3.470 32.792 -17.469 1.00 45.66 180 SER A CA 1
ATOM 1208 C C . SER A 1 180 ? -3.655 33.162 -15.996 1.00 45.66 180 SER A C 1
ATOM 1210 O O . SER A 1 180 ? -4.604 33.859 -15.638 1.00 45.66 180 SER A O 1
ATOM 1212 N N . VAL A 1 181 ? -2.746 32.694 -15.141 1.00 44.28 181 VAL A N 1
ATOM 1213 C CA . VAL A 1 181 ? -2.645 33.122 -13.742 1.00 44.28 181 VAL A CA 1
ATOM 1214 C C . VAL A 1 181 ? -1.870 34.438 -13.706 1.00 44.28 181 VAL A C 1
ATOM 1216 O O . VAL A 1 181 ? -0.643 34.472 -13.746 1.00 44.28 181 VAL A O 1
ATOM 1219 N N . GLY A 1 182 ? -2.597 35.553 -13.673 1.00 41.38 182 GLY A N 1
ATOM 1220 C CA . GLY A 1 182 ? -2.004 36.870 -13.466 1.00 41.38 182 GLY A CA 1
ATOM 1221 C C . GLY A 1 182 ? -1.701 37.097 -11.987 1.00 41.38 182 GLY A C 1
ATOM 1222 O O . GLY A 1 182 ? -2.587 37.506 -11.241 1.00 41.38 182 GLY A O 1
ATOM 1223 N N . VAL A 1 183 ? -0.460 36.877 -11.551 1.00 44.62 183 VAL A N 1
ATOM 1224 C CA . VAL A 1 183 ? -0.020 37.289 -10.208 1.00 44.62 183 VAL A CA 1
ATOM 1225 C C . VAL A 1 183 ? 0.330 38.774 -10.246 1.00 44.62 183 VAL A C 1
ATOM 1227 O O . VAL A 1 183 ? 1.387 39.176 -10.729 1.00 44.62 183 VAL A O 1
ATOM 1230 N N . ARG A 1 184 ? -0.573 39.618 -9.745 1.00 44.97 184 ARG A N 1
ATOM 1231 C CA . ARG A 1 184 ? -0.316 41.051 -9.571 1.00 44.97 184 ARG A CA 1
ATOM 1232 C C . ARG A 1 184 ? 0.321 41.268 -8.198 1.00 44.97 184 ARG A C 1
ATOM 1234 O O . ARG A 1 184 ? -0.372 41.524 -7.221 1.00 44.97 184 ARG A O 1
ATOM 1241 N N . ALA A 1 185 ? 1.642 41.134 -8.112 1.00 44.12 185 ALA A N 1
ATOM 1242 C CA . ALA A 1 185 ? 2.380 41.473 -6.899 1.00 44.12 185 ALA A CA 1
ATOM 1243 C C . ALA A 1 185 ? 2.507 43.003 -6.785 1.00 44.12 185 ALA A C 1
ATOM 1245 O O . ALA A 1 185 ? 3.411 43.615 -7.353 1.00 44.12 185 ALA A O 1
ATOM 1246 N N . GLY A 1 186 ? 1.561 43.635 -6.087 1.00 41.84 186 GLY A N 1
ATOM 1247 C CA . GLY A 1 186 ? 1.695 45.017 -5.634 1.00 41.84 186 GLY A CA 1
ATOM 1248 C C . GLY A 1 186 ? 2.662 45.063 -4.455 1.00 41.84 186 GLY A C 1
ATOM 1249 O O . GLY A 1 186 ? 2.310 44.656 -3.353 1.00 41.84 186 GLY A O 1
ATOM 1250 N N . ALA A 1 187 ? 3.896 45.501 -4.691 1.00 41.53 187 ALA A N 1
ATOM 1251 C CA . ALA A 1 187 ? 4.882 45.683 -3.634 1.00 41.53 187 ALA A CA 1
ATOM 1252 C C . ALA A 1 187 ? 4.682 47.049 -2.959 1.00 41.53 187 ALA A C 1
ATOM 1254 O O . ALA A 1 187 ? 5.391 48.008 -3.269 1.00 41.53 187 ALA A O 1
ATOM 1255 N N . ASP A 1 188 ? 3.733 47.137 -2.028 1.00 42.84 188 ASP A N 1
ATOM 1256 C CA . ASP A 1 188 ? 3.694 48.247 -1.079 1.00 42.84 188 ASP A CA 1
ATOM 1257 C C . ASP A 1 188 ? 4.783 48.029 -0.025 1.00 42.84 188 ASP A C 1
ATOM 1259 O O . ASP A 1 188 ? 4.705 47.158 0.842 1.00 42.84 188 ASP A O 1
ATOM 1263 N N . ARG A 1 189 ? 5.858 48.815 -0.131 1.00 47.56 189 ARG A N 1
ATOM 1264 C CA . ARG A 1 189 ? 6.933 48.853 0.864 1.00 47.56 189 ARG A CA 1
ATOM 1265 C C . ARG A 1 189 ? 6.456 49.626 2.089 1.00 47.56 189 ARG A C 1
ATOM 1267 O O . ARG A 1 189 ? 6.835 50.779 2.272 1.00 47.56 189 ARG A O 1
ATOM 1274 N N . ASN A 1 190 ? 5.649 49.009 2.942 1.00 47.78 190 ASN A N 1
ATOM 1275 C CA . ASN A 1 190 ? 5.584 49.446 4.329 1.00 47.78 190 ASN A CA 1
ATOM 1276 C C . ASN A 1 190 ? 5.266 48.283 5.278 1.00 47.78 190 ASN A C 1
ATOM 1278 O O . ASN A 1 190 ? 4.443 47.428 4.981 1.00 47.78 190 ASN A O 1
ATOM 1282 N N . ALA A 1 191 ? 6.008 48.265 6.381 1.00 51.19 191 ALA A N 1
ATOM 1283 C CA . ALA A 1 191 ? 6.089 47.289 7.466 1.00 51.19 191 ALA A CA 1
ATOM 1284 C C . ALA A 1 191 ? 4.905 46.312 7.674 1.00 51.19 191 ALA A C 1
ATOM 1286 O O . ALA A 1 191 ? 3.776 46.726 7.920 1.00 51.19 191 ALA A O 1
ATOM 1287 N N . GLY A 1 192 ? 5.229 45.010 7.739 1.00 52.66 192 GLY A N 1
ATOM 1288 C CA . GLY A 1 192 ? 4.378 43.966 8.332 1.00 52.66 192 GLY A CA 1
ATOM 1289 C C . GLY A 1 192 ? 3.627 43.086 7.328 1.00 52.66 192 GLY A C 1
ATOM 1290 O O . GLY A 1 192 ? 2.404 43.126 7.264 1.00 52.66 192 GLY A O 1
ATOM 1291 N N . ALA A 1 193 ? 4.337 42.261 6.554 1.00 42.19 193 ALA A N 1
ATOM 1292 C CA . ALA A 1 193 ? 3.706 41.382 5.570 1.00 42.19 193 ALA A CA 1
ATOM 1293 C C . ALA A 1 193 ? 3.229 40.058 6.200 1.00 42.19 193 ALA A C 1
ATOM 1295 O O . ALA A 1 193 ? 3.979 39.089 6.293 1.00 42.19 193 ALA A O 1
ATOM 1296 N N . ASN A 1 194 ? 1.956 40.013 6.601 1.00 39.78 194 ASN A N 1
ATOM 1297 C CA . ASN A 1 194 ? 1.186 38.772 6.667 1.00 39.78 194 ASN A CA 1
ATOM 1298 C C . ASN A 1 194 ? 0.721 38.452 5.236 1.00 39.78 194 ASN A C 1
ATOM 1300 O O . ASN A 1 194 ? -0.135 39.147 4.685 1.00 39.78 194 ASN A O 1
ATOM 1304 N N . VAL A 1 195 ? 1.345 37.460 4.601 1.00 46.66 195 VAL A N 1
ATOM 1305 C CA . VAL A 1 195 ? 1.012 37.048 3.233 1.00 46.66 195 VAL A CA 1
ATOM 1306 C C . VAL A 1 195 ? -0.156 36.070 3.302 1.00 46.66 195 VAL A C 1
ATOM 1308 O O . VAL A 1 195 ? 0.025 34.872 3.485 1.00 46.66 195 VAL A O 1
ATOM 1311 N N . ASN A 1 196 ? -1.370 36.597 3.163 1.00 39.72 196 ASN A N 1
ATOM 1312 C CA . ASN A 1 196 ? -2.578 35.790 3.053 1.00 39.72 196 ASN A CA 1
ATOM 1313 C C . ASN A 1 196 ? -2.838 35.496 1.566 1.00 39.72 196 ASN A C 1
ATOM 1315 O O . ASN A 1 196 ? -3.501 36.267 0.870 1.00 39.72 196 ASN A O 1
ATOM 1319 N N . THR A 1 197 ? -2.271 34.410 1.047 1.00 42.31 197 THR A N 1
ATOM 1320 C CA . THR A 1 197 ? -2.534 33.935 -0.317 1.00 42.31 197 THR A CA 1
ATOM 1321 C C . THR A 1 197 ? -3.912 33.279 -0.376 1.00 42.31 197 THR A C 1
ATOM 1323 O O . THR A 1 197 ? -4.064 32.073 -0.201 1.00 42.31 197 THR A O 1
ATOM 1326 N N . ARG A 1 198 ? -4.954 34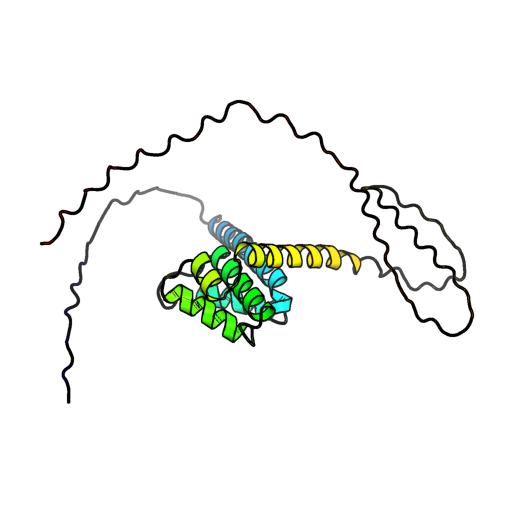.076 -0.637 1.00 44.97 198 ARG A N 1
ATOM 1327 C CA . ARG A 1 198 ? -6.246 33.538 -1.082 1.00 44.97 198 ARG A CA 1
ATOM 1328 C C . ARG A 1 198 ? -6.148 33.167 -2.555 1.00 44.97 198 ARG A C 1
ATOM 1330 O O . ARG A 1 198 ? -6.015 34.035 -3.413 1.00 44.97 198 ARG A O 1
ATOM 1337 N N . VAL A 1 199 ? -6.200 31.869 -2.826 1.00 42.47 199 VAL A N 1
ATOM 1338 C CA . VAL A 1 199 ? -6.315 31.324 -4.177 1.00 42.47 199 VAL A CA 1
ATOM 1339 C C . VAL A 1 199 ? -7.801 31.168 -4.485 1.00 42.47 199 VAL A C 1
ATOM 1341 O O . VAL A 1 199 ? -8.421 30.178 -4.109 1.00 42.47 199 VAL A O 1
ATOM 1344 N N . ASP A 1 200 ? -8.379 32.155 -5.164 1.00 42.62 200 ASP A N 1
ATOM 1345 C CA . ASP A 1 200 ? -9.701 32.023 -5.776 1.00 42.62 200 ASP A CA 1
ATOM 1346 C C . ASP A 1 200 ? -9.548 31.287 -7.115 1.00 42.62 200 ASP A C 1
ATOM 1348 O O . ASP A 1 200 ? -9.438 31.888 -8.186 1.00 42.62 200 ASP A O 1
ATOM 1352 N N . ALA A 1 201 ? -9.489 29.955 -7.061 1.00 40.94 201 ALA A N 1
ATOM 1353 C CA . ALA A 1 201 ? -9.507 29.117 -8.254 1.00 40.94 201 ALA A CA 1
ATOM 1354 C C . ALA A 1 201 ? -10.929 29.091 -8.835 1.00 40.94 201 ALA A C 1
ATOM 1356 O O . ALA A 1 201 ? -11.761 28.253 -8.487 1.00 40.94 201 ALA A O 1
ATOM 1357 N N . ARG A 1 202 ? -11.229 30.034 -9.730 1.00 44.81 202 ARG A N 1
ATOM 1358 C CA . ARG A 1 202 ? -12.454 30.005 -10.532 1.00 44.81 202 ARG A CA 1
ATOM 1359 C C . ARG A 1 202 ? -12.266 28.984 -11.655 1.00 44.81 202 ARG A C 1
ATOM 1361 O O . ARG A 1 202 ? -11.646 29.278 -12.671 1.00 44.81 202 ARG A O 1
ATOM 1368 N N . ILE A 1 203 ? -12.760 27.766 -11.445 1.00 45.44 203 ILE A N 1
ATOM 1369 C CA . ILE A 1 203 ? -12.773 26.724 -12.475 1.00 45.44 203 ILE A CA 1
ATOM 1370 C C . ILE A 1 203 ? -13.914 27.049 -13.444 1.00 45.44 203 ILE A C 1
ATOM 1372 O O . ILE A 1 203 ? -15.074 26.728 -13.188 1.00 45.44 203 ILE A O 1
ATOM 1376 N N . ASP A 1 204 ? -13.589 27.713 -14.551 1.00 45.72 204 ASP A N 1
ATOM 1377 C CA . ASP A 1 204 ? -14.478 27.788 -15.709 1.00 45.72 204 ASP A CA 1
ATOM 1378 C C . ASP A 1 204 ? -14.556 26.387 -16.333 1.00 45.72 204 ASP A C 1
ATOM 1380 O O . ASP A 1 204 ? -13.677 25.948 -17.075 1.00 45.72 204 ASP A O 1
ATOM 1384 N N . ALA A 1 205 ? -15.614 25.652 -15.984 1.00 48.75 205 ALA A N 1
ATOM 1385 C CA . ALA A 1 205 ? -15.977 24.364 -16.566 1.00 48.75 205 ALA A CA 1
ATOM 1386 C C . ALA A 1 205 ? -16.471 24.554 -18.015 1.00 48.75 205 ALA A C 1
ATOM 1388 O O . ALA A 1 205 ? -17.642 24.368 -18.339 1.00 48.75 205 ALA A O 1
ATOM 1389 N N . GLY A 1 206 ? -15.564 24.975 -18.892 1.00 48.91 206 GLY A N 1
ATOM 1390 C CA . GLY A 1 206 ? -15.796 25.262 -20.302 1.00 48.91 206 GLY A CA 1
ATOM 1391 C C . GLY A 1 206 ? -15.234 24.188 -21.227 1.00 48.91 206 GLY A C 1
ATOM 1392 O O . GLY A 1 206 ? -14.581 24.520 -22.205 1.00 48.91 206 GLY A O 1
ATOM 1393 N N . LEU A 1 207 ? -15.459 22.904 -20.942 1.00 46.66 207 LEU A N 1
ATOM 1394 C CA . LEU A 1 207 ? -15.203 21.825 -21.904 1.00 46.66 207 LEU A CA 1
ATOM 1395 C C . LEU A 1 207 ? -16.375 20.835 -21.911 1.00 46.66 207 LEU A C 1
ATOM 1397 O O . LEU A 1 207 ? -16.301 19.725 -21.391 1.00 46.66 207 LEU A O 1
ATOM 1401 N N . ARG A 1 208 ? -17.480 21.225 -22.558 1.00 49.41 208 ARG A N 1
ATOM 1402 C CA . ARG A 1 208 ? -18.384 20.243 -23.173 1.00 49.41 208 ARG A CA 1
ATOM 1403 C C . ARG A 1 208 ? -17.694 19.712 -24.424 1.00 49.41 208 ARG A C 1
ATOM 1405 O O . ARG A 1 208 ? -17.922 20.209 -25.522 1.00 49.41 208 ARG A O 1
ATOM 1412 N N . GLY A 1 209 ? -16.817 18.731 -24.240 1.00 48.19 209 GLY A N 1
ATOM 1413 C CA . GLY A 1 209 ? -16.404 17.873 -25.341 1.00 48.19 209 GLY A CA 1
ATOM 1414 C C . GLY A 1 209 ? -17.641 17.167 -25.888 1.00 48.19 209 GLY A C 1
ATOM 1415 O O . GLY A 1 209 ? -18.407 16.575 -25.126 1.00 48.19 209 GLY A O 1
ATOM 1416 N N . SER A 1 210 ? -17.868 17.284 -27.192 1.00 55.19 210 SER A N 1
ATOM 1417 C CA . SER A 1 210 ? -18.886 16.523 -27.907 1.00 55.19 210 SER A CA 1
ATOM 1418 C C . SER A 1 210 ? -18.669 15.040 -27.620 1.00 55.19 210 SER A C 1
ATOM 1420 O O . SER A 1 210 ? -17.616 14.500 -27.952 1.00 55.19 210 SER A O 1
ATOM 1422 N N . VAL A 1 211 ? -19.637 14.398 -26.965 1.00 61.19 211 VAL A N 1
ATOM 1423 C CA . VAL A 1 211 ? -19.618 12.950 -26.744 1.00 61.19 211 VAL A CA 1
ATOM 1424 C C . VAL A 1 211 ? -19.676 12.301 -28.129 1.00 61.19 211 VAL A C 1
ATOM 1426 O O . VAL A 1 211 ? -20.661 12.528 -28.832 1.00 61.19 211 VAL A O 1
ATOM 1429 N N . PRO A 1 212 ? -18.641 11.563 -28.570 1.00 61.41 212 PRO A N 1
ATOM 1430 C CA . PRO A 1 212 ? -18.711 10.850 -29.835 1.00 61.41 212 PRO A CA 1
ATOM 1431 C C . PRO A 1 212 ? -19.871 9.857 -29.772 1.00 61.41 212 PRO A C 1
ATOM 1433 O O . PRO A 1 212 ? -20.021 9.135 -28.782 1.00 61.41 212 PRO A O 1
ATOM 1436 N N . ASP A 1 213 ? -20.700 9.862 -30.816 1.00 64.44 213 ASP A N 1
ATOM 1437 C CA . ASP A 1 213 ? -21.834 8.957 -30.957 1.00 64.44 213 ASP A CA 1
ATOM 1438 C C . ASP A 1 213 ? -21.401 7.520 -30.663 1.00 64.44 213 ASP A C 1
ATOM 1440 O O . ASP A 1 213 ? -20.486 6.966 -31.280 1.00 64.44 213 ASP A O 1
ATOM 1444 N N . ARG A 1 214 ? -22.058 6.920 -29.669 1.00 60.75 214 ARG A N 1
ATOM 1445 C CA . ARG A 1 214 ? -21.830 5.533 -29.279 1.00 60.75 214 ARG A CA 1
ATOM 1446 C C . ARG A 1 214 ? -22.213 4.651 -30.474 1.00 60.75 214 ARG A C 1
ATOM 1448 O O . ARG A 1 214 ? -23.372 4.700 -30.885 1.00 60.75 214 ARG A O 1
ATOM 1455 N N . PRO A 1 215 ? -21.304 3.826 -31.022 1.00 66.31 215 PRO A N 1
ATOM 1456 C CA . PRO A 1 215 ? -21.635 2.964 -32.147 1.00 66.31 215 PRO A CA 1
ATOM 1457 C C . PRO A 1 215 ? -22.756 2.001 -31.740 1.00 66.31 215 PRO A C 1
ATOM 1459 O O . PRO A 1 215 ? -22.611 1.192 -30.818 1.00 66.31 215 PRO A O 1
ATOM 1462 N N . ALA A 1 216 ? -23.898 2.115 -32.416 1.00 64.69 216 ALA A N 1
ATOM 1463 C CA . ALA A 1 216 ? -25.016 1.195 -32.283 1.00 64.69 216 ALA A CA 1
ATOM 1464 C C . ALA A 1 216 ? -24.593 -0.168 -32.853 1.00 64.69 216 ALA A C 1
ATOM 1466 O O . ALA A 1 216 ? -24.641 -0.382 -34.060 1.00 64.69 216 ALA A O 1
ATOM 1467 N N . GLY A 1 217 ? -24.107 -1.078 -32.006 1.00 64.88 217 GLY A N 1
ATOM 1468 C CA . GLY A 1 217 ? -23.685 -2.398 -32.491 1.00 64.88 217 GLY A CA 1
ATOM 1469 C C . GLY A 1 217 ? -23.121 -3.385 -31.474 1.00 64.88 217 GLY A C 1
ATOM 1470 O O . GLY A 1 217 ? -22.875 -4.531 -31.837 1.00 64.88 217 GLY A O 1
ATOM 1471 N N . LEU A 1 218 ? -22.928 -3.008 -30.207 1.00 53.94 218 LEU A N 1
ATOM 1472 C CA . LEU A 1 218 ? -22.487 -3.970 -29.196 1.00 53.94 218 LEU A CA 1
ATOM 1473 C C . LEU A 1 218 ? -23.681 -4.792 -28.703 1.00 53.94 218 LEU A C 1
ATOM 1475 O O . LEU A 1 218 ? -24.374 -4.416 -27.758 1.00 53.94 218 LEU A O 1
ATOM 1479 N N . SER A 1 219 ? -23.916 -5.913 -29.385 1.00 66.50 219 SER A N 1
ATOM 1480 C CA . SER A 1 219 ? -24.779 -6.997 -28.926 1.00 66.50 219 SER A CA 1
ATOM 1481 C C . SER A 1 219 ? -24.437 -7.345 -27.480 1.00 66.50 219 SER A C 1
ATOM 1483 O O . SER A 1 219 ? -23.283 -7.634 -27.160 1.00 66.50 219 SER A O 1
ATOM 1485 N N . ALA A 1 220 ? -25.442 -7.294 -26.605 1.00 69.94 220 ALA A N 1
ATOM 1486 C CA . ALA A 1 220 ? -25.280 -7.669 -25.210 1.00 69.94 220 ALA A CA 1
ATOM 1487 C C . ALA A 1 220 ? -24.704 -9.097 -25.125 1.00 69.94 220 ALA A C 1
ATOM 1489 O O . ALA A 1 220 ? -25.200 -9.988 -25.824 1.00 69.94 220 ALA A O 1
ATOM 1490 N N . PRO A 1 221 ? -23.666 -9.333 -24.303 1.00 68.12 221 PRO A N 1
ATOM 1491 C CA . PRO A 1 221 ? -23.114 -10.666 -24.120 1.00 68.12 221 PRO A CA 1
ATOM 1492 C C . PRO A 1 221 ? -24.227 -11.606 -23.650 1.00 68.12 221 PRO A C 1
ATOM 1494 O O . PRO A 1 221 ? -24.920 -11.319 -22.672 1.00 68.12 221 PRO A O 1
ATOM 1497 N N . GLN A 1 222 ? -24.422 -12.714 -24.372 1.00 72.44 222 GLN A N 1
ATOM 1498 C CA . GLN A 1 222 ? -25.350 -13.761 -23.960 1.00 72.44 222 GLN A CA 1
ATOM 1499 C C . GLN A 1 222 ? -24.876 -14.315 -22.618 1.00 72.44 222 GLN A C 1
ATOM 1501 O O . GLN A 1 222 ? -23.870 -15.018 -22.537 1.00 72.44 222 GLN A O 1
ATOM 1506 N N . LEU A 1 223 ? -25.595 -13.966 -21.554 1.00 73.38 223 LEU A N 1
ATOM 1507 C CA . LEU A 1 223 ? -25.351 -14.537 -20.241 1.00 73.38 223 LEU A CA 1
ATOM 1508 C C . LEU A 1 223 ? -25.667 -16.040 -20.299 1.00 73.38 223 LEU A C 1
ATOM 1510 O O . LEU A 1 223 ? -26.729 -16.415 -20.810 1.00 73.38 223 LEU A O 1
ATOM 1514 N N . PRO A 1 224 ? -24.778 -16.905 -19.781 1.00 73.75 224 PRO A N 1
ATOM 1515 C CA . PRO A 1 224 ? -25.045 -18.330 -19.691 1.00 73.75 224 PRO A CA 1
ATOM 1516 C C . PRO A 1 224 ? -26.322 -18.544 -18.881 1.00 73.75 224 PRO A C 1
ATOM 1518 O O . PRO A 1 224 ? -26.493 -17.980 -17.795 1.00 73.75 224 PRO A O 1
ATOM 1521 N N . GLN A 1 225 ? -27.243 -19.331 -19.434 1.00 77.62 225 GLN A N 1
ATOM 1522 C CA . GLN A 1 225 ? -28.508 -19.616 -18.776 1.00 77.62 225 GLN A CA 1
ATOM 1523 C C . GLN A 1 225 ? -28.231 -20.274 -17.424 1.00 77.62 225 GLN A C 1
ATOM 1525 O O . GLN A 1 225 ? -27.577 -21.316 -17.347 1.00 77.62 225 GLN A O 1
ATOM 1530 N N . ARG A 1 226 ? -28.696 -19.634 -16.345 1.00 70.06 226 ARG A N 1
ATOM 1531 C CA . ARG A 1 226 ? -28.595 -20.190 -14.997 1.00 70.06 226 ARG A CA 1
ATOM 1532 C C . ARG A 1 226 ? -29.306 -21.538 -14.974 1.00 70.06 226 ARG A C 1
ATOM 1534 O O . ARG A 1 226 ? -30.503 -21.612 -15.240 1.00 70.06 226 ARG A O 1
ATOM 1541 N N . LEU A 1 227 ? -28.559 -22.580 -14.618 1.00 73.88 227 LEU A N 1
ATOM 1542 C CA . LEU A 1 227 ? -29.114 -23.892 -14.314 1.00 73.88 227 LEU A CA 1
ATOM 1543 C C . LEU A 1 227 ? -30.189 -23.745 -13.220 1.00 73.88 227 LEU A C 1
ATOM 1545 O O . LEU A 1 227 ? -29.950 -23.048 -12.226 1.00 73.88 227 LEU A O 1
ATOM 1549 N N . PRO A 1 228 ? -31.366 -24.370 -13.387 1.00 74.38 228 PRO A N 1
ATOM 1550 C CA . PRO A 1 228 ? -32.419 -24.336 -12.386 1.00 74.38 228 PRO A CA 1
ATOM 1551 C C . PRO A 1 228 ? -31.904 -24.958 -11.086 1.00 74.38 228 PRO A C 1
ATOM 1553 O O . PRO A 1 228 ? -31.408 -26.084 -11.064 1.00 74.38 228 PRO A O 1
ATOM 1556 N N . LEU A 1 229 ? -32.001 -24.192 -9.998 1.00 68.25 229 LEU A N 1
ATOM 1557 C CA . LEU A 1 229 ? -31.641 -24.636 -8.657 1.00 68.25 229 LEU A CA 1
ATOM 1558 C C . LEU A 1 229 ? -32.481 -25.865 -8.296 1.00 68.25 229 LEU A C 1
ATOM 1560 O O . LEU A 1 229 ? -33.707 -25.778 -8.218 1.00 68.25 229 LEU A O 1
ATOM 1564 N N . LEU A 1 230 ? -31.811 -26.999 -8.061 1.00 69.62 230 LEU A N 1
ATOM 1565 C CA . LEU A 1 230 ? -32.433 -28.193 -7.497 1.00 69.62 230 LEU A CA 1
ATOM 1566 C C . LEU A 1 230 ? -33.082 -27.807 -6.163 1.00 69.62 230 LEU A C 1
ATOM 1568 O O . LEU A 1 230 ? -32.397 -27.501 -5.185 1.00 69.62 230 LEU A O 1
ATOM 1572 N N . SER A 1 231 ? -34.412 -27.792 -6.137 1.00 63.56 231 SER A N 1
ATOM 1573 C CA . SER A 1 231 ? -35.182 -27.557 -4.923 1.00 63.56 231 SER A CA 1
ATOM 1574 C C . SER A 1 231 ? -34.829 -28.634 -3.900 1.00 63.56 231 SER A C 1
ATOM 1576 O O . SER A 1 231 ? -34.998 -29.828 -4.147 1.00 63.56 231 SER A O 1
ATOM 1578 N N . ARG A 1 232 ? -34.291 -28.211 -2.755 1.00 69.12 232 ARG A N 1
ATOM 1579 C CA . ARG A 1 232 ? -33.933 -29.111 -1.659 1.00 69.12 232 ARG A CA 1
ATOM 1580 C C . ARG A 1 232 ? -35.235 -29.633 -1.027 1.00 69.12 232 ARG A C 1
ATOM 1582 O O . ARG A 1 232 ? -36.039 -28.806 -0.597 1.00 69.12 232 ARG A O 1
ATOM 1589 N N . PRO A 1 233 ? -35.476 -30.955 -0.976 1.00 71.25 233 PRO A N 1
ATOM 1590 C CA . PRO A 1 233 ? -36.679 -31.499 -0.358 1.00 71.25 233 PRO A CA 1
ATOM 1591 C C . PRO A 1 233 ? -36.696 -31.168 1.138 1.00 71.25 233 PRO A C 1
ATOM 1593 O O . PRO A 1 233 ? -35.688 -31.323 1.833 1.00 71.25 233 PRO A O 1
ATOM 1596 N N . GLY A 1 234 ? -37.842 -30.664 1.598 1.00 70.50 234 GLY A N 1
ATOM 1597 C CA . GLY A 1 234 ? -38.086 -30.294 2.987 1.00 70.50 234 GLY A CA 1
ATOM 1598 C C . GLY A 1 234 ? -37.843 -31.469 3.929 1.00 70.50 234 GLY A C 1
ATOM 1599 O O . GLY A 1 234 ? -38.234 -32.602 3.646 1.00 70.50 234 GLY A O 1
ATOM 1600 N N . ARG A 1 235 ? -37.161 -31.190 5.039 1.00 60.34 235 ARG A N 1
ATOM 1601 C CA . ARG A 1 235 ? -36.991 -32.142 6.135 1.00 60.34 235 ARG A CA 1
ATOM 1602 C C . ARG A 1 235 ? -38.260 -32.098 7.006 1.00 60.34 235 ARG A C 1
ATOM 1604 O O . ARG A 1 235 ? -38.663 -30.981 7.335 1.00 60.34 235 ARG A O 1
ATOM 1611 N N . PRO A 1 236 ? -38.884 -33.248 7.319 1.00 68.56 236 PRO A N 1
ATOM 1612 C CA . PRO A 1 236 ? -39.995 -33.332 8.267 1.00 68.56 236 PRO A CA 1
ATOM 1613 C C . PRO A 1 236 ? -39.556 -33.015 9.701 1.00 68.56 236 PRO A C 1
ATOM 1615 O O . PRO A 1 236 ? -38.347 -33.178 10.001 1.00 68.56 236 PRO A O 1
#

pLDDT: mean 70.89, std 21.4, range [37.28, 98.31]